Protein AF-0000000083552144 (afdb_homodimer)

Secondary structure (DSSP, 8-state):
------------------TT----HHHHHHHHHHHHHHHHH-EEEEEESSTT---EEEE-EE-TT--TTS-PPEEEEE-TT-HHHHHHHHH--SSEEEEEEEE-TTS-EEEEEEEEEEEE--HHHHHHH--HHHHTT---TTSPPEEEEEEEEEEEEEESHHHHHHHHHHHHTS-HHHHSS-EEEEEE-/------------------TT----HHHHHHHHHHHHHHHHH-EEEEEESSTT---EEEE-EE-TT--TTS-PPEEEEE-TT-HHHHHHHHH--SSEEEEEEEE-TTS-EEEEEEEEEEEE--HHHHHHH--HHHHTT---TTSPPEEEEEEEEEEEEEESHHHHHHHHHHHHTS-HHHHSS-EEEEEE-

Foldseek 3Di:
DPPPPPPPPQPQDPDPPPVDDPCDPVLVVLLVVVVVQCQVVQWKFKWFPDPPIGTDIWGWDWDPPPPSLPWTKTKTWDWCPPPRNVVQVVVVDQWTKMWIWDAGPVRQKIKIWIWTKHFDPPPVVCVVPVDPVRCVVPPDPVTGITMMITTTFKMWMFGRVQCVVLVVVVVVPDDSPVRSHRPTRIGGD/DPPPPPPPPQPQDPDPPPVDDPCDPVLVVLLVVVVVQCQVVQWKFKWFPDPPIGTDIWGWDWDPPPPSQPWTKTKTWDWCPPPRNVVQVVVVDQWTKMWIWDAGPVRQKIKIWIWTKHFDPPPVVCVVPPDPVRCVVPPDPVTGITMMMTTTFKMWMFGRVQCVVLVVVVVVPDDSPVRNHRPTRIGGD

Radius of gyration: 20.81 Å; Cα contacts (8 Å, |Δi|>4): 755; chains: 2; bounding box: 51×60×56 Å

Nearest PDB structures (foldseek):
  3dmb-assembly1_C-2  TM=8.711E-01  e=5.167E-09  Xanthomonas campestris pv. campestris
  2qea-assembly1_B  TM=7.597E-01  e=1.198E-09  Jannaschia sp. CCS1
  3dmb-assembly1_B-2  TM=8.225E-01  e=2.632E-09  Xanthomonas campestris pv. campestris
  3u34-assembly1_A  TM=8.480E-01  e=6.845E-09  Xanthomonas citri
  3dmb-assembly1_C-2  TM=8.583E-01  e=3.891E-09  Xanthomonas campestris pv. campestris

Solvent-accessible surface area (backbone atoms only — not comparable to full-atom values): 20497 Å² total; per-residue (Å²): 131,80,73,73,70,78,80,69,66,49,64,51,42,78,50,72,78,65,81,77,58,72,78,43,72,66,33,51,52,50,48,43,49,48,53,53,45,44,56,74,64,20,60,28,34,40,24,54,54,41,66,87,48,65,51,40,61,39,46,44,42,56,65,81,84,54,50,66,91,53,60,56,50,37,31,34,78,38,52,69,80,29,66,68,49,49,50,44,60,70,64,68,45,76,60,36,56,22,36,32,37,37,67,40,49,83,62,38,39,38,34,32,36,35,29,31,36,25,83,48,84,56,64,70,60,52,60,72,65,62,39,73,75,63,43,63,75,42,76,48,81,92,52,55,60,40,42,33,39,33,45,52,42,32,32,43,33,37,34,38,65,40,33,54,56,15,48,53,35,46,69,69,64,50,73,54,77,79,39,50,41,17,53,56,30,64,45,79,86,131,82,77,73,72,78,80,70,68,47,63,51,44,78,50,72,79,65,82,77,57,72,74,42,73,66,32,52,52,51,48,46,50,48,51,52,45,43,56,73,63,20,59,29,35,40,24,53,53,41,66,86,48,64,51,39,62,38,45,45,42,56,62,81,85,57,50,63,88,64,54,51,51,37,30,33,77,37,52,68,79,31,66,68,49,49,50,46,60,69,63,69,48,76,59,34,56,22,36,32,37,37,66,40,52,84,62,38,39,38,33,31,35,35,29,32,34,27,82,49,84,56,62,70,59,51,59,73,65,63,39,72,73,63,43,63,76,42,75,47,79,91,53,56,61,40,42,33,40,33,44,50,41,32,34,43,34,37,34,36,65,43,28,56,54,13,49,52,34,44,70,68,64,48,75,50,79,80,39,50,42,15,52,56,30,62,47,78,86

Structure (mmCIF, N/CA/C/O backbone):
data_AF-0000000083552144-model_v1
#
loop_
_entity.id
_entity.type
_entity.pdbx_description
1 polymer 'General stress protein FMN-binding split barrel domain-containing protein'
#
loop_
_atom_site.group_PDB
_atom_site.id
_atom_site.type_symbol
_atom_site.label_atom_id
_atom_site.label_alt_id
_atom_site.label_comp_id
_atom_site.label_asym_id
_atom_site.label_entity_id
_atom_site.label_seq_id
_atom_site.pdbx_PDB_ins_code
_atom_site.Cartn_x
_atom_site.Cartn_y
_atom_site.Cartn_z
_atom_site.occupancy
_atom_site.B_iso_or_equiv
_atom_site.auth_seq_id
_atom_site.auth_comp_id
_atom_site.auth_asym_id
_atom_site.auth_atom_id
_atom_site.pdbx_PDB_model_num
ATOM 1 N N . MET A 1 1 ? -14.031 -6.719 -34.469 1 21.05 1 MET A N 1
ATOM 2 C CA . MET A 1 1 ? -14.117 -7.5 -33.219 1 21.05 1 MET A CA 1
ATOM 3 C C . MET A 1 1 ? -12.93 -7.223 -32.312 1 21.05 1 MET A C 1
ATOM 5 O O . MET A 1 1 ? -11.789 -7.547 -32.656 1 21.05 1 MET A O 1
ATOM 9 N N . THR A 1 2 ? -12.828 -6.059 -31.703 1 22.97 2 THR A N 1
ATOM 10 C CA . THR A 1 2 ? -11.648 -5.406 -31.141 1 22.97 2 THR A CA 1
ATOM 11 C C . THR A 1 2 ? -11.055 -6.234 -30 1 22.97 2 THR A C 1
ATOM 13 O O . THR A 1 2 ? -11.766 -6.613 -29.078 1 22.97 2 THR A O 1
ATOM 16 N N . LYS A 1 3 ? -10.211 -7.141 -30.359 1 28.8 3 LYS A N 1
ATOM 17 C CA . LYS A 1 3 ? -9.508 -8.102 -29.516 1 28.8 3 LYS A CA 1
ATOM 18 C C . LYS A 1 3 ? -9.023 -7.438 -28.234 1 28.8 3 LYS A C 1
ATOM 20 O O . LYS A 1 3 ? -8.25 -6.48 -28.266 1 28.8 3 LYS A O 1
ATOM 25 N N . GLY A 1 4 ? -9.898 -7.152 -27.281 1 28.8 4 GLY A N 1
ATOM 26 C CA . GLY A 1 4 ? -9.586 -6.516 -26.016 1 28.8 4 GLY A CA 1
ATOM 27 C C . GLY A 1 4 ? -8.312 -7.043 -25.375 1 28.8 4 GLY A C 1
ATOM 28 O O . GLY A 1 4 ? -8.141 -8.25 -25.234 1 28.8 4 GLY A O 1
ATOM 29 N N . GLY A 1 5 ? -7.27 -6.512 -25.75 1 30.2 5 GLY A N 1
ATOM 30 C CA . GLY A 1 5 ? -5.922 -6.848 -25.312 1 30.2 5 GLY A CA 1
ATOM 31 C C . GLY A 1 5 ? -5.84 -7.152 -23.828 1 30.2 5 GLY A C 1
ATOM 32 O O . GLY A 1 5 ? -6.625 -6.633 -23.031 1 30.2 5 GLY A O 1
ATOM 33 N N . ALA A 1 6 ? -5.691 -8.43 -23.531 1 31.53 6 ALA A N 1
ATOM 34 C CA . ALA A 1 6 ? -5.535 -9.008 -22.203 1 31.53 6 ALA A CA 1
ATOM 35 C C . ALA A 1 6 ? -4.645 -8.133 -21.328 1 31.53 6 ALA A C 1
ATOM 37 O O . ALA A 1 6 ? -3.518 -7.801 -21.703 1 31.53 6 ALA A O 1
ATOM 38 N N . ASP A 1 7 ? -5.125 -7.055 -20.766 1 31.38 7 ASP A N 1
ATOM 39 C CA . ASP A 1 7 ? -4.535 -6.203 -19.734 1 31.38 7 ASP A CA 1
ATOM 40 C C . ASP A 1 7 ? -3.777 -7.035 -18.703 1 31.38 7 ASP A C 1
ATOM 42 O O . ASP A 1 7 ? -4.387 -7.734 -17.891 1 31.38 7 ASP A O 1
ATOM 46 N N . LEU A 1 8 ? -2.73 -7.695 -19.203 1 34.31 8 LEU A N 1
ATOM 47 C CA . LEU A 1 8 ? -1.823 -8.477 -18.375 1 34.31 8 LEU A CA 1
ATOM 48 C C . LEU A 1 8 ? -1.318 -7.66 -17.188 1 34.31 8 LEU A C 1
ATOM 50 O O . LEU A 1 8 ? -0.837 -6.539 -17.359 1 34.31 8 LEU A O 1
ATOM 54 N N . SER A 1 9 ? -1.917 -7.703 -16.078 1 36.25 9 SER A N 1
ATOM 55 C CA . SER A 1 9 ? -1.457 -7.312 -14.742 1 36.25 9 SER A CA 1
ATOM 56 C C . SER A 1 9 ? 0.036 -7.574 -14.578 1 36.25 9 SER A C 1
ATOM 58 O O . SER A 1 9 ? 0.539 -8.617 -14.992 1 36.25 9 SER A O 1
ATOM 60 N N . ALA A 1 10 ? 0.904 -6.555 -14.758 1 40.31 10 ALA A N 1
ATOM 61 C CA . ALA A 1 10 ? 2.361 -6.48 -14.719 1 40.31 10 ALA A CA 1
ATOM 62 C C . ALA A 1 10 ? 2.922 -7.344 -13.586 1 40.31 10 ALA A C 1
ATOM 64 O O . ALA A 1 10 ? 2.508 -7.211 -12.438 1 40.31 10 ALA A O 1
ATOM 65 N N . PRO A 1 11 ? 3.447 -8.594 -14.07 1 42.12 11 PRO A N 1
ATOM 66 C CA . PRO A 1 11 ? 4.191 -9.281 -13.016 1 42.12 11 PRO A CA 1
ATOM 67 C C . PRO A 1 11 ? 5.363 -8.453 -12.492 1 42.12 11 PRO A C 1
ATOM 69 O O . PRO A 1 11 ? 6.062 -7.801 -13.273 1 42.12 11 PRO A O 1
ATOM 72 N N . PHE A 1 12 ? 5.234 -7.836 -11.461 1 41.38 12 PHE A N 1
ATOM 73 C CA . PHE A 1 12 ? 6.34 -7.094 -10.859 1 41.38 12 PHE A CA 1
ATOM 74 C C . PHE A 1 12 ? 7.52 -8.016 -10.586 1 41.38 12 PHE A C 1
ATOM 76 O O . PHE A 1 12 ? 7.379 -9.031 -9.898 1 41.38 12 PHE A O 1
ATOM 83 N N . HIS A 1 13 ? 8.234 -8.305 -11.578 1 38.19 13 HIS A N 1
ATOM 84 C CA . HIS A 1 13 ? 9.469 -9.008 -11.25 1 38.19 13 HIS A CA 1
ATOM 85 C C . HIS A 1 13 ? 10.414 -8.125 -10.453 1 38.19 13 HIS A C 1
ATOM 87 O O . HIS A 1 13 ? 10.688 -6.984 -10.844 1 38.19 13 HIS A O 1
ATOM 93 N N . VAL A 1 14 ? 10.469 -8.43 -9.172 1 35.28 14 VAL A N 1
ATOM 94 C CA . VAL A 1 14 ? 11.453 -7.723 -8.359 1 35.28 14 VAL A CA 1
ATOM 95 C C . VAL A 1 14 ? 12.852 -7.969 -8.914 1 35.28 14 VAL A C 1
ATOM 97 O O . VAL A 1 14 ? 13.289 -9.117 -9.031 1 35.28 14 VAL A O 1
ATOM 100 N N . ILE A 1 15 ? 13.227 -7.102 -9.797 1 34.59 15 ILE A N 1
ATOM 101 C CA . ILE A 1 15 ? 14.648 -7.184 -10.125 1 34.59 15 ILE A CA 1
ATOM 102 C C . ILE A 1 15 ? 15.477 -7.043 -8.852 1 34.59 15 ILE A C 1
ATOM 104 O O . ILE A 1 15 ? 15.195 -6.184 -8.016 1 34.59 15 ILE A O 1
ATOM 108 N N . ARG A 1 16 ? 16.234 -8.133 -8.68 1 33.91 16 ARG A N 1
ATOM 109 C CA . ARG A 1 16 ? 17.156 -8.141 -7.547 1 33.91 16 ARG A CA 1
ATOM 110 C C . ARG A 1 16 ? 17.734 -6.75 -7.301 1 33.91 16 ARG A C 1
ATOM 112 O O . ARG A 1 16 ? 18.062 -6.039 -8.25 1 33.91 16 ARG A O 1
ATOM 119 N N . ARG A 1 17 ? 17.359 -6.281 -6.047 1 36.62 17 ARG A N 1
ATOM 120 C CA . ARG A 1 17 ? 18 -5.098 -5.484 1 36.62 17 ARG A CA 1
ATOM 121 C C . ARG A 1 17 ? 19.453 -4.988 -5.938 1 36.62 17 ARG A C 1
ATOM 123 O O . ARG A 1 17 ? 20.281 -5.824 -5.582 1 36.62 17 ARG A O 1
ATOM 130 N N . GLN A 1 18 ? 19.547 -4.512 -7.18 1 38.12 18 GLN A N 1
ATOM 131 C CA . GLN A 1 18 ? 20.984 -4.316 -7.375 1 38.12 18 GLN A CA 1
ATOM 132 C C . GLN A 1 18 ? 21.531 -3.256 -6.422 1 38.12 18 GLN A C 1
ATOM 134 O O . GLN A 1 18 ? 21.203 -2.074 -6.543 1 38.12 18 GLN A O 1
ATOM 139 N N . GLU A 1 19 ? 21.766 -3.631 -5.207 1 41.53 19 GLU A N 1
ATOM 140 C CA . GLU A 1 19 ? 22.344 -2.824 -4.137 1 41.53 19 GLU A CA 1
ATOM 141 C C . GLU A 1 19 ? 23.125 -1.633 -4.699 1 41.53 19 GLU A C 1
ATOM 143 O O . GLU A 1 19 ? 23.031 -0.522 -4.172 1 41.53 19 GLU A O 1
ATOM 148 N N . ASP A 1 20 ? 24.125 -1.894 -5.465 1 44.81 20 ASP A N 1
ATOM 149 C CA . ASP A 1 20 ? 25.234 -0.961 -5.656 1 44.81 20 ASP A CA 1
ATOM 150 C C . ASP A 1 20 ? 25.078 -0.193 -6.969 1 44.81 20 ASP A C 1
ATOM 152 O O . ASP A 1 20 ? 26.062 0.346 -7.492 1 44.81 20 ASP A O 1
ATOM 156 N N . HIS A 1 21 ? 23.938 -0.325 -7.574 1 51.12 21 HIS A N 1
ATOM 157 C CA . HIS A 1 21 ? 24.141 0.383 -8.836 1 51.12 21 HIS A CA 1
ATOM 158 C C . HIS A 1 21 ? 23.938 1.886 -8.656 1 51.12 21 HIS A C 1
ATOM 160 O O . HIS A 1 21 ? 23.016 2.318 -7.973 1 51.12 21 HIS A O 1
ATOM 166 N N . PRO A 1 22 ? 24.953 2.639 -8.953 1 56.78 22 PRO A N 1
ATOM 167 C CA . PRO A 1 22 ? 24.766 4.09 -8.977 1 56.78 22 PRO A CA 1
ATOM 168 C C . PRO A 1 22 ? 23.469 4.508 -9.641 1 56.78 22 PRO A C 1
ATOM 170 O O . PRO A 1 22 ? 22.984 3.83 -10.555 1 56.78 22 PRO A O 1
ATOM 173 N N . MET A 1 23 ? 22.766 5.348 -8.914 1 63.53 23 MET A N 1
ATOM 174 C CA . MET A 1 23 ? 21.531 5.895 -9.484 1 63.53 23 MET A CA 1
ATOM 175 C C . MET A 1 23 ? 21.75 6.336 -10.93 1 63.53 23 MET A C 1
ATOM 177 O O . MET A 1 23 ? 22.656 7.137 -11.211 1 63.53 23 MET A O 1
ATOM 181 N N . ASN A 1 24 ? 21.172 5.652 -11.883 1 72.56 24 ASN A N 1
ATOM 182 C CA . ASN A 1 24 ? 21.281 6.035 -13.281 1 72.56 24 ASN A CA 1
ATOM 183 C C . ASN A 1 24 ? 20.141 6.938 -13.719 1 72.56 24 ASN A C 1
ATOM 185 O O . ASN A 1 24 ? 19.312 7.332 -12.891 1 72.56 24 ASN A O 1
ATOM 189 N N . GLU A 1 25 ? 20.234 7.469 -14.852 1 69.44 25 GLU A N 1
ATOM 190 C CA . GLU A 1 25 ? 19.281 8.438 -15.375 1 69.44 25 GLU A CA 1
ATOM 191 C C . GLU A 1 25 ? 17.859 7.91 -15.266 1 69.44 25 GLU A C 1
ATOM 193 O O . GLU A 1 25 ? 16.922 8.672 -14.977 1 69.44 25 GLU A O 1
ATOM 198 N N . THR A 1 26 ? 17.688 6.645 -15.438 1 73.19 26 THR A N 1
ATOM 199 C CA . THR A 1 26 ? 16.375 6.035 -15.344 1 73.19 26 THR A CA 1
ATOM 200 C C . THR A 1 26 ? 15.859 6.07 -13.906 1 73.19 26 THR A C 1
ATOM 202 O O . THR A 1 26 ? 14.688 6.371 -13.672 1 73.19 26 THR A O 1
ATOM 205 N N . ASP A 1 27 ? 16.812 5.848 -12.992 1 77.19 27 ASP A N 1
ATOM 206 C CA . ASP A 1 27 ? 16.438 5.906 -11.586 1 77.19 27 ASP A CA 1
ATOM 207 C C . ASP A 1 27 ? 16 7.316 -11.188 1 77.19 27 ASP A C 1
ATOM 209 O O . ASP A 1 27 ? 15.008 7.492 -10.484 1 77.19 27 ASP A O 1
ATOM 213 N N . GLU A 1 28 ? 16.75 8.258 -11.727 1 78.62 28 GLU A N 1
ATOM 214 C CA . GLU A 1 28 ? 16.438 9.648 -11.414 1 78.62 28 GLU A CA 1
ATOM 215 C C . GLU A 1 28 ? 15.078 10.047 -11.977 1 78.62 28 GLU A C 1
ATOM 217 O O . GLU A 1 28 ? 14.312 10.758 -11.32 1 78.62 28 GLU A O 1
ATOM 222 N N . THR A 1 29 ? 14.82 9.594 -13.203 1 83 29 THR A N 1
ATOM 223 C CA . THR A 1 29 ? 13.555 9.906 -13.852 1 83 29 THR A CA 1
ATOM 224 C C . THR A 1 29 ? 12.391 9.289 -13.086 1 83 29 THR A C 1
ATOM 226 O O . THR A 1 29 ? 11.367 9.938 -12.852 1 83 29 THR A O 1
ATOM 229 N N . LEU A 1 30 ? 12.539 8.047 -12.602 1 83.44 30 LEU A N 1
ATOM 230 C CA . LEU A 1 30 ? 11.484 7.375 -11.859 1 83.44 30 LEU A CA 1
ATOM 231 C C . LEU A 1 30 ? 11.289 8.016 -10.492 1 83.44 30 LEU A C 1
ATOM 233 O O . LEU A 1 30 ? 10.164 8.109 -10 1 83.44 30 LEU A O 1
ATOM 237 N N . ASN A 1 31 ? 12.422 8.477 -9.922 1 86.75 31 ASN A N 1
ATOM 238 C CA . ASN A 1 31 ? 12.328 9.18 -8.648 1 86.75 31 ASN A CA 1
ATOM 239 C C . ASN A 1 31 ? 11.539 10.477 -8.781 1 86.75 31 ASN A C 1
ATOM 241 O O . ASN A 1 31 ? 10.664 10.766 -7.961 1 86.75 31 ASN A O 1
ATOM 245 N N . ARG A 1 32 ? 11.844 11.195 -9.836 1 85.75 32 ARG A N 1
ATOM 246 C CA . ARG A 1 32 ? 11.109 12.43 -10.094 1 85.75 32 ARG A CA 1
ATOM 247 C C . ARG A 1 32 ? 9.633 12.148 -10.352 1 85.75 32 ARG A C 1
ATOM 249 O O . ARG A 1 32 ? 8.766 12.875 -9.867 1 85.75 32 ARG A O 1
ATOM 256 N N . THR A 1 33 ? 9.406 11.148 -11.109 1 87.12 33 THR A N 1
ATOM 257 C CA . THR A 1 33 ? 8.023 10.781 -11.414 1 87.12 33 THR A CA 1
ATOM 258 C C . THR A 1 33 ? 7.281 10.383 -10.141 1 87.12 33 THR A C 1
ATOM 260 O O . THR A 1 33 ? 6.141 10.805 -9.922 1 87.12 33 THR A O 1
ATOM 263 N N . LEU A 1 34 ? 7.938 9.602 -9.25 1 90.31 34 LEU A N 1
ATOM 264 C CA . LEU A 1 34 ? 7.328 9.195 -7.988 1 90.31 34 LEU A CA 1
ATOM 265 C C . LEU A 1 34 ? 6.895 10.406 -7.172 1 90.31 34 LEU A C 1
ATOM 267 O O . LEU A 1 34 ? 5.723 10.531 -6.812 1 90.31 34 LEU A O 1
ATOM 271 N N . TRP A 1 35 ? 7.758 11.297 -6.98 1 90.12 35 TRP A N 1
ATOM 272 C CA . TRP A 1 35 ? 7.465 12.398 -6.07 1 90.12 35 TRP A CA 1
ATOM 273 C C . TRP A 1 35 ? 6.523 13.406 -6.719 1 90.12 35 TRP A C 1
ATOM 275 O O . TRP A 1 35 ? 5.734 14.062 -6.035 1 90.12 35 TRP A O 1
ATOM 285 N N . GLY A 1 36 ? 6.637 13.539 -8.086 1 89.25 36 GLY A N 1
ATOM 286 C CA . GLY A 1 36 ? 5.609 14.297 -8.781 1 89.25 36 GLY A CA 1
ATOM 287 C C . GLY A 1 36 ? 4.211 13.742 -8.57 1 89.25 36 GLY A C 1
ATOM 288 O O . GLY A 1 36 ? 3.271 14.5 -8.32 1 89.25 36 GLY A O 1
ATOM 289 N N . LEU A 1 37 ? 4.086 12.422 -8.617 1 90.38 37 LEU A N 1
ATOM 290 C CA . LEU A 1 37 ? 2.791 11.766 -8.461 1 90.38 37 LEU A CA 1
ATOM 291 C C . LEU A 1 37 ? 2.34 11.805 -7 1 90.38 37 LEU A C 1
ATOM 293 O O . LEU A 1 37 ? 1.159 12.023 -6.719 1 90.38 37 LEU A O 1
ATOM 297 N N . VAL A 1 38 ? 3.254 11.594 -6.008 1 91.44 38 VAL A N 1
ATOM 298 C CA . VAL A 1 38 ? 2.891 11.703 -4.602 1 91.44 38 VAL A CA 1
ATOM 299 C C . VAL A 1 38 ? 2.371 13.109 -4.309 1 91.44 38 VAL A C 1
ATOM 301 O O . VAL A 1 38 ? 1.411 13.281 -3.553 1 91.44 38 VAL A O 1
ATOM 304 N N . THR A 1 39 ? 3 14.117 -4.949 1 89.31 39 THR A N 1
ATOM 305 C CA . THR A 1 39 ? 2.594 15.508 -4.754 1 89.31 39 THR A CA 1
ATOM 306 C C . THR A 1 39 ? 1.202 15.75 -5.328 1 89.31 39 THR A C 1
ATOM 308 O O . THR A 1 39 ? 0.38 16.422 -4.715 1 89.31 39 THR A O 1
ATOM 311 N N . SER A 1 40 ? 0.918 15.195 -6.461 1 89.75 40 SER A N 1
ATOM 312 C CA . SER A 1 40 ? -0.328 15.492 -7.156 1 89.75 40 SER A CA 1
ATOM 313 C C . SER A 1 40 ? -1.468 14.617 -6.652 1 89.75 40 SER A C 1
ATOM 315 O O . SER A 1 40 ? -2.604 15.078 -6.523 1 89.75 40 SER A O 1
ATOM 317 N N . GLU A 1 41 ? -1.204 13.328 -6.367 1 90.44 41 GLU A N 1
ATOM 318 C CA . GLU A 1 41 ? -2.26 12.398 -5.98 1 90.44 41 GLU A CA 1
ATOM 319 C C . GLU A 1 41 ? -2.373 12.297 -4.461 1 90.44 41 GLU A C 1
ATOM 321 O O . GLU A 1 41 ? -3.432 11.945 -3.934 1 90.44 41 GLU A O 1
ATOM 326 N N . ARG A 1 42 ? -1.373 12.438 -3.703 1 90 42 ARG A N 1
ATOM 327 C CA . ARG A 1 42 ? -1.219 12.781 -2.293 1 90 42 ARG A CA 1
ATOM 328 C C . ARG A 1 42 ? -1.428 11.555 -1.41 1 90 42 ARG A C 1
ATOM 330 O O . ARG A 1 42 ? -0.742 11.383 -0.399 1 90 42 ARG A O 1
ATOM 337 N N . THR A 1 43 ? -2.404 10.602 -1.784 1 92.81 43 THR A N 1
ATOM 338 C CA . THR A 1 43 ? -2.744 9.547 -0.839 1 92.81 43 THR A CA 1
ATOM 339 C C . THR A 1 43 ? -1.706 8.43 -0.881 1 92.81 43 THR A C 1
ATOM 341 O O . THR A 1 43 ? -1.356 7.941 -1.956 1 92.81 43 THR A O 1
ATOM 344 N N . VAL A 1 44 ? -1.127 8.07 0.244 1 94.62 44 VAL A N 1
ATOM 345 C CA . VAL A 1 44 ? -0.216 6.945 0.415 1 94.62 44 VAL A CA 1
ATOM 346 C C . VAL A 1 44 ? -0.736 6.023 1.515 1 94.62 44 VAL A C 1
ATOM 348 O O . VAL A 1 44 ? -1.612 6.406 2.293 1 94.62 44 VAL A O 1
ATOM 351 N N . MET A 1 45 ? -0.306 4.766 1.555 1 96.06 45 MET A N 1
ATOM 352 C CA . MET A 1 45 ? -0.563 3.848 2.66 1 96.06 45 MET A CA 1
ATOM 353 C C . MET A 1 45 ? 0.61 3.826 3.635 1 96.06 45 MET A C 1
ATOM 355 O O . MET A 1 45 ? 1.644 3.217 3.354 1 96.06 45 MET A O 1
ATOM 359 N N . LEU A 1 46 ? 0.444 4.488 4.793 1 94.94 46 LEU A N 1
ATOM 360 C CA . LEU A 1 46 ? 1.534 4.754 5.727 1 94.94 46 LEU A CA 1
ATOM 361 C C . LEU A 1 46 ? 1.465 3.816 6.926 1 94.94 46 LEU A C 1
ATOM 363 O O . LEU A 1 46 ? 0.385 3.578 7.473 1 94.94 46 LEU A O 1
ATOM 367 N N . SER A 1 47 ? 2.625 3.287 7.336 1 94.19 47 SER A N 1
ATOM 368 C CA . SER A 1 47 ? 2.713 2.402 8.492 1 94.19 47 SER A CA 1
ATOM 369 C C . SER A 1 47 ? 4.043 2.576 9.219 1 94.19 47 SER A C 1
ATOM 371 O O . SER A 1 47 ? 5.059 2.895 8.602 1 94.19 47 SER A O 1
ATOM 373 N N . LEU A 1 48 ? 4 2.369 10.531 1 92.06 48 LEU A N 1
ATOM 374 C CA . LEU A 1 48 ? 5.258 2.082 11.211 1 92.06 48 LEU A CA 1
ATOM 375 C C . LEU A 1 48 ? 5.805 0.721 10.789 1 92.06 48 LEU A C 1
ATOM 377 O O . LEU A 1 48 ? 5.051 -0.141 10.336 1 92.06 48 LEU A O 1
ATOM 381 N N . ASN A 1 49 ? 7.09 0.638 10.812 1 89.81 49 ASN A N 1
ATOM 382 C CA . ASN A 1 49 ? 7.719 -0.662 10.594 1 89.81 49 ASN A CA 1
ATOM 383 C C . ASN A 1 49 ? 7.695 -1.514 11.859 1 89.81 49 ASN A C 1
ATOM 385 O O . ASN A 1 49 ? 8.727 -1.703 12.508 1 89.81 49 ASN A O 1
ATOM 389 N N . ALA A 1 50 ? 6.598 -2 12.234 1 82.19 50 ALA A N 1
ATOM 390 C CA . ALA A 1 50 ? 6.371 -2.848 13.398 1 82.19 50 ALA A CA 1
ATOM 391 C C . ALA A 1 50 ? 5.391 -3.971 13.086 1 82.19 50 ALA A C 1
ATOM 393 O O . ALA A 1 50 ? 4.488 -3.803 12.258 1 82.19 50 ALA A O 1
ATOM 394 N N . ALA A 1 51 ? 5.555 -5.09 13.734 1 72.12 51 ALA A N 1
ATOM 395 C CA . ALA A 1 51 ? 4.789 -6.297 13.445 1 72.12 51 ALA A CA 1
ATOM 396 C C . ALA A 1 51 ? 3.291 -6.055 13.617 1 72.12 51 ALA A C 1
ATOM 398 O O . ALA A 1 51 ? 2.477 -6.625 12.891 1 72.12 51 ALA A O 1
ATOM 399 N N . ASP A 1 52 ? 2.879 -5.184 14.492 1 77.69 52 ASP A N 1
ATOM 400 C CA . ASP A 1 52 ? 1.453 -5.043 14.766 1 77.69 52 ASP A CA 1
ATOM 401 C C . ASP A 1 52 ? 0.881 -3.803 14.086 1 77.69 52 ASP A C 1
ATOM 403 O O . ASP A 1 52 ? -0.325 -3.557 14.141 1 77.69 52 ASP A O 1
ATOM 407 N N . ALA A 1 53 ? 1.731 -3.09 13.414 1 83.38 53 ALA A N 1
ATOM 408 C CA . ALA A 1 53 ? 1.267 -1.88 12.742 1 83.38 53 ALA A CA 1
ATOM 409 C C . ALA A 1 53 ? 0.776 -2.193 11.328 1 83.38 53 ALA A C 1
ATOM 411 O O . ALA A 1 53 ? 1.353 -3.033 10.641 1 83.38 53 ALA A O 1
ATOM 412 N N . LEU A 1 54 ? -0.335 -1.577 10.953 1 85.81 54 LEU A N 1
ATOM 413 C CA . LEU A 1 54 ? -0.876 -1.782 9.609 1 85.81 54 LEU A CA 1
ATOM 414 C C . LEU A 1 54 ? -0.939 -0.467 8.844 1 85.81 54 LEU A C 1
ATOM 416 O O . LEU A 1 54 ? -1.264 0.577 9.414 1 85.81 54 LEU A O 1
ATOM 420 N N . PRO A 1 55 ? -0.647 -0.594 7.574 1 93.69 55 PRO A N 1
ATOM 421 C CA . PRO A 1 55 ? -0.74 0.612 6.746 1 93.69 55 PRO A CA 1
ATOM 422 C C . PRO A 1 55 ? -2.158 1.175 6.684 1 93.69 55 PRO A C 1
ATOM 424 O O . PRO A 1 55 ? -3.129 0.414 6.668 1 93.69 55 PRO A O 1
ATOM 427 N N . ARG A 1 56 ? -2.225 2.443 6.66 1 90.44 56 ARG A N 1
ATOM 428 C CA . ARG A 1 56 ? -3.482 3.164 6.488 1 90.44 56 ARG A CA 1
ATOM 429 C C . ARG A 1 56 ? -3.322 4.316 5.5 1 90.44 56 ARG A C 1
ATOM 431 O O . ARG A 1 56 ? -2.217 4.824 5.305 1 90.44 56 ARG A O 1
ATOM 438 N N . PRO A 1 57 ? -4.43 4.68 4.898 1 92.75 57 PRO A N 1
ATOM 439 C CA . PRO A 1 57 ? -4.305 5.801 3.965 1 92.75 57 PRO A CA 1
ATOM 440 C C . PRO A 1 57 ? -4.086 7.137 4.676 1 92.75 57 PRO A C 1
ATOM 442 O O . PRO A 1 57 ? -4.793 7.453 5.637 1 92.75 57 PRO A O 1
ATOM 445 N N . MET A 1 58 ? -3.061 7.816 4.23 1 90.75 58 MET A N 1
ATOM 446 C CA . MET A 1 58 ? -2.73 9.156 4.715 1 90.75 58 MET A CA 1
ATOM 447 C C . MET A 1 58 ? -2.434 10.094 3.553 1 90.75 58 MET A C 1
ATOM 449 O O . MET A 1 58 ? -1.945 9.664 2.506 1 90.75 58 MET A O 1
ATOM 453 N N . THR A 1 59 ? -2.764 11.352 3.768 1 90.94 59 THR A N 1
ATOM 454 C CA . THR A 1 59 ? -2.479 12.367 2.762 1 90.94 59 THR A CA 1
ATOM 455 C C . THR A 1 59 ? -1.084 12.953 2.967 1 90.94 59 THR A C 1
ATOM 457 O O . THR A 1 59 ? -0.821 13.602 3.982 1 90.94 59 THR A O 1
ATOM 460 N N . ALA A 1 60 ? -0.272 12.766 1.979 1 91.88 60 ALA A N 1
ATOM 461 C CA . ALA A 1 60 ? 1.087 13.297 2.031 1 91.88 60 ALA A CA 1
ATOM 462 C C . ALA A 1 60 ? 1.126 14.75 1.563 1 91.88 60 ALA A C 1
ATOM 464 O O . ALA A 1 60 ? 0.539 15.094 0.535 1 91.88 60 ALA A O 1
ATOM 465 N N . LEU A 1 61 ? 1.742 15.531 2.393 1 90.56 61 LEU A N 1
ATOM 466 C CA . LEU A 1 61 ? 2.021 16.922 2.062 1 90.56 61 LEU A CA 1
ATOM 467 C C . LEU A 1 61 ? 3.502 17.125 1.761 1 90.56 61 LEU A C 1
ATOM 469 O O . LEU A 1 61 ? 4.352 16.922 2.631 1 90.56 61 LEU A O 1
ATOM 473 N N . ILE A 1 62 ? 3.752 17.469 0.509 1 89.12 62 ILE A N 1
ATOM 474 C CA . ILE A 1 62 ? 5.129 17.656 0.068 1 89.12 62 ILE A CA 1
ATOM 475 C C . ILE A 1 62 ? 5.406 19.141 -0.153 1 89.12 62 ILE A C 1
ATOM 477 O O . ILE A 1 62 ? 4.609 19.844 -0.786 1 89.12 62 ILE A O 1
ATOM 481 N N . GLU A 1 63 ? 6.535 19.562 0.505 1 79.25 63 GLU A N 1
ATOM 482 C CA . GLU A 1 63 ? 6.879 20.969 0.322 1 79.25 63 GLU A CA 1
ATOM 483 C C . GLU A 1 63 ? 7.227 21.281 -1.133 1 79.25 63 GLU A C 1
ATOM 485 O O . GLU A 1 63 ? 7.988 20.531 -1.759 1 79.25 63 GLU A O 1
ATOM 490 N N . PRO A 1 64 ? 6.574 22.344 -1.604 1 69.44 64 PRO A N 1
ATOM 491 C CA . PRO A 1 64 ? 6.91 22.75 -2.971 1 69.44 64 PRO A CA 1
ATOM 492 C C . PRO A 1 64 ? 8.383 23.109 -3.135 1 69.44 64 PRO A C 1
ATOM 494 O O . PRO A 1 64 ? 9.008 23.625 -2.203 1 69.44 64 PRO A O 1
ATOM 497 N N . GLY A 1 65 ? 8.945 22.953 -4.316 1 61.19 65 GLY A N 1
ATOM 498 C CA . GLY A 1 65 ? 10.297 23.375 -4.648 1 61.19 65 GLY A CA 1
ATOM 499 C C . GLY A 1 65 ? 11.359 22.438 -4.086 1 61.19 65 GLY A C 1
ATOM 500 O O . GLY A 1 65 ? 12.555 22.719 -4.219 1 61.19 65 GLY A O 1
ATOM 501 N N . THR A 1 66 ? 10.891 21.641 -3.184 1 55.69 66 THR A N 1
ATOM 502 C CA . THR A 1 66 ? 11.891 20.688 -2.723 1 55.69 66 THR A CA 1
ATOM 503 C C . THR A 1 66 ? 12.477 19.906 -3.898 1 55.69 66 THR A C 1
ATOM 505 O O . THR A 1 66 ? 11.742 19.5 -4.801 1 55.69 66 THR A O 1
ATOM 508 N N . ASP A 1 67 ? 13.75 20.25 -4.18 1 54.78 67 ASP A N 1
ATOM 509 C CA . ASP A 1 67 ? 14.43 19.484 -5.223 1 54.78 67 ASP A CA 1
ATOM 510 C C . ASP A 1 67 ? 14.195 17.984 -5.047 1 54.78 67 ASP A C 1
ATOM 512 O O . ASP A 1 67 ? 14.617 17.406 -4.047 1 54.78 67 ASP A O 1
ATOM 516 N N . GLU A 1 68 ? 13.289 17.5 -5.824 1 53 68 GLU A N 1
ATOM 517 C CA . GLU A 1 68 ? 12.93 16.078 -5.836 1 53 68 GLU A CA 1
ATOM 518 C C . GLU A 1 68 ? 14.164 15.188 -5.75 1 53 68 GLU A C 1
ATOM 520 O O . GLU A 1 68 ? 14.078 14.039 -5.32 1 53 68 GLU A O 1
ATOM 525 N N . LYS A 1 69 ? 15.289 15.773 -6.426 1 52.62 69 LYS A N 1
ATOM 526 C CA . LYS A 1 69 ? 16.547 15.023 -6.387 1 52.62 69 LYS A CA 1
ATO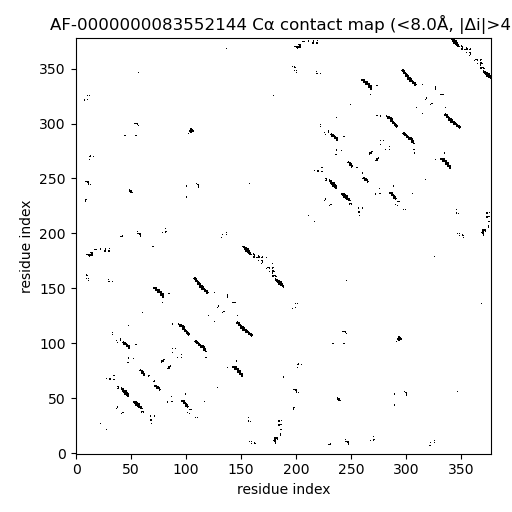M 527 C C . LYS A 1 69 ? 17.078 14.914 -4.957 1 52.62 69 LYS A C 1
ATOM 529 O O . LYS A 1 69 ? 17.891 14.039 -4.66 1 52.62 69 LYS A O 1
ATOM 534 N N . VAL A 1 70 ? 16.578 15.906 -4.121 1 55.22 70 VAL A N 1
ATOM 535 C CA . VAL A 1 70 ? 17.234 16.062 -2.826 1 55.22 70 VAL A CA 1
ATOM 536 C C . VAL A 1 70 ? 16.219 15.82 -1.707 1 55.22 70 VAL A C 1
ATOM 538 O O . VAL A 1 70 ? 15.445 16.719 -1.358 1 55.22 70 VAL A O 1
ATOM 541 N N . ASN A 1 71 ? 16.125 14.742 -1.081 1 61.5 71 ASN A N 1
ATOM 542 C CA . ASN A 1 71 ? 15.539 14.195 0.14 1 61.5 71 ASN A CA 1
ATOM 543 C C . ASN A 1 71 ? 14.125 14.719 0.375 1 61.5 71 ASN A C 1
ATOM 545 O O . ASN A 1 71 ? 13.922 15.633 1.181 1 61.5 71 ASN A O 1
ATOM 549 N N . PRO A 1 72 ? 13.172 14.281 -0.413 1 81.5 72 PRO A N 1
ATOM 550 C CA . PRO A 1 72 ? 11.812 14.758 -0.177 1 81.5 72 PRO A CA 1
ATOM 551 C C . PRO A 1 72 ? 11.289 14.398 1.21 1 81.5 72 PRO A C 1
ATOM 553 O O . PRO A 1 72 ? 11.617 13.336 1.74 1 81.5 72 PRO A O 1
ATOM 556 N N . VAL A 1 73 ? 10.938 15.5 1.999 1 90.69 73 VAL A N 1
ATOM 557 C CA . VAL A 1 73 ? 10.242 15.273 3.266 1 90.69 73 VAL A CA 1
ATOM 558 C C . VAL A 1 73 ? 8.734 15.258 3.037 1 90.69 73 VAL A C 1
ATOM 560 O O . VAL A 1 73 ? 8.203 16.109 2.32 1 90.69 73 VAL A O 1
ATOM 563 N N . ALA A 1 74 ? 8.133 14.203 3.529 1 94.12 74 ALA A N 1
ATOM 564 C CA . ALA A 1 74 ? 6.672 14.156 3.508 1 94.12 74 ALA A CA 1
ATOM 565 C C . ALA A 1 74 ? 6.094 14.516 4.875 1 94.12 74 ALA A C 1
ATOM 567 O O . ALA A 1 74 ? 6.59 14.062 5.906 1 94.12 74 ALA A O 1
ATOM 568 N N . TRP A 1 75 ? 5.074 15.32 4.84 1 94 75 TRP A N 1
ATOM 569 C CA . TRP A 1 75 ? 4.379 15.727 6.059 1 94 75 TRP A CA 1
ATOM 570 C C . TRP A 1 75 ? 2.953 15.18 6.078 1 94 75 TRP A C 1
ATOM 572 O O . TRP A 1 75 ? 2.324 15.031 5.027 1 94 75 TRP A O 1
ATOM 582 N N . PHE A 1 76 ? 2.445 14.906 7.316 1 93.31 76 PHE A N 1
ATOM 583 C CA . PHE A 1 76 ? 1.087 14.414 7.508 1 93.31 76 PHE A CA 1
ATOM 584 C C . PHE A 1 76 ? 0.429 15.086 8.703 1 93.31 76 PHE A C 1
ATOM 586 O O . PHE A 1 76 ? 1.084 15.336 9.719 1 93.31 76 PHE A O 1
ATOM 593 N N . TYR A 1 77 ? -0.88 15.305 8.578 1 91.94 77 TYR A N 1
ATOM 594 C CA . TYR A 1 77 ? -1.704 15.586 9.75 1 91.94 77 TYR A CA 1
ATOM 595 C C . TYR A 1 77 ? -2.438 14.328 10.211 1 91.94 77 TYR A C 1
ATOM 597 O O . TYR A 1 77 ? -2.916 13.547 9.383 1 91.94 77 TYR A O 1
ATOM 605 N N . ALA A 1 78 ? -2.422 14.102 11.469 1 90.94 78 ALA A N 1
ATOM 606 C CA . ALA A 1 78 ? -3.15 12.992 12.078 1 90.94 78 ALA A CA 1
ATOM 607 C C . ALA A 1 78 ? -3.926 13.453 13.305 1 90.94 78 ALA A C 1
ATOM 609 O O . ALA A 1 78 ? -3.541 14.422 13.969 1 90.94 78 ALA A O 1
ATOM 610 N N . GLY A 1 79 ? -5.078 12.789 13.523 1 88.38 79 GLY A N 1
ATOM 611 C CA . GLY A 1 79 ? -5.766 13.055 14.773 1 88.38 79 GLY A CA 1
ATOM 612 C C . GLY A 1 79 ? -4.949 12.656 15.992 1 88.38 79 GLY A C 1
ATOM 613 O O . GLY A 1 79 ? -4.102 11.766 15.922 1 88.38 79 GLY A O 1
ATOM 614 N N . GLN A 1 80 ? -5.242 13.281 17.141 1 87.44 80 GLN A N 1
ATOM 615 C CA . GLN A 1 80 ? -4.547 13 18.391 1 87.44 80 GLN A CA 1
ATOM 616 C C . GLN A 1 80 ? -4.688 11.531 18.781 1 87.44 80 GLN A C 1
ATOM 618 O O . GLN A 1 80 ? -3.781 10.961 19.391 1 87.44 80 GLN A O 1
ATOM 623 N N . ASN A 1 81 ? -5.758 10.93 18.453 1 84.06 81 ASN A N 1
ATOM 624 C CA . ASN A 1 81 ? -6.043 9.562 18.859 1 84.06 81 ASN A CA 1
ATOM 625 C C . ASN A 1 81 ? -5.898 8.586 17.688 1 84.06 81 ASN A C 1
ATOM 627 O O . ASN A 1 81 ? -6.34 7.438 17.781 1 84.06 81 ASN A O 1
ATOM 631 N N . ASP A 1 82 ? -5.352 9.086 16.609 1 83.06 82 ASP A N 1
ATOM 632 C CA . ASP A 1 82 ? -5.035 8.188 15.5 1 83.06 82 ASP A CA 1
ATOM 633 C C . ASP A 1 82 ? -4.129 7.047 15.953 1 83.06 82 ASP A C 1
ATOM 635 O O . ASP A 1 82 ? -3.164 7.27 16.688 1 83.06 82 ASP A O 1
ATOM 639 N N . PRO A 1 83 ? -4.465 5.824 15.555 1 82.06 83 PRO A N 1
ATOM 640 C CA . PRO A 1 83 ? -3.629 4.684 15.93 1 82.06 83 PRO A CA 1
ATOM 641 C C . PRO A 1 83 ? -2.152 4.902 15.602 1 82.06 83 PRO A C 1
ATOM 643 O O . PRO A 1 83 ? -1.28 4.484 16.375 1 82.06 83 PRO A O 1
ATOM 646 N N . LEU A 1 84 ? -1.868 5.539 14.477 1 85.88 84 LEU A N 1
ATOM 647 C CA . LEU A 1 84 ? -0.486 5.828 14.109 1 85.88 84 LEU A CA 1
ATOM 648 C C . LEU A 1 84 ? 0.186 6.699 15.164 1 85.88 84 LEU A C 1
ATOM 650 O O . LEU A 1 84 ? 1.331 6.449 15.547 1 85.88 84 LEU A O 1
ATOM 654 N N . VAL A 1 85 ? -0.506 7.707 15.617 1 89.75 85 VAL A N 1
ATOM 655 C CA . VAL A 1 85 ? 0.024 8.617 16.625 1 89.75 85 VAL A CA 1
ATOM 656 C C . VAL A 1 85 ? 0.193 7.887 17.953 1 89.75 85 VAL A C 1
ATOM 658 O O . VAL A 1 85 ? 1.219 8.031 18.625 1 89.75 85 VAL A O 1
ATOM 661 N N . THR A 1 86 ? -0.794 7.086 18.281 1 87.38 86 THR A N 1
ATOM 662 C CA . THR A 1 86 ? -0.734 6.301 19.516 1 87.38 86 THR A CA 1
ATOM 663 C C . THR A 1 86 ? 0.454 5.344 19.484 1 87.38 86 THR A C 1
ATOM 665 O O . THR A 1 86 ? 1.207 5.25 20.453 1 87.38 86 THR A O 1
ATOM 668 N N . GLU A 1 87 ? 0.628 4.711 18.344 1 86 87 GLU A N 1
ATOM 669 C CA . GLU A 1 87 ? 1.742 3.783 18.172 1 86 87 GLU A CA 1
ATOM 670 C C . GLU A 1 87 ? 3.082 4.508 18.266 1 86 87 GLU A C 1
ATOM 672 O O . GLU A 1 87 ? 4.035 3.998 18.859 1 86 87 GLU A O 1
ATOM 677 N N . LEU A 1 88 ? 3.137 5.625 17.672 1 89 88 LEU A N 1
ATOM 678 C CA . LEU A 1 88 ? 4.355 6.426 17.672 1 89 88 LEU A CA 1
ATOM 679 C C . LEU A 1 88 ? 4.711 6.863 19.094 1 89 88 LEU A C 1
ATOM 681 O O . LEU A 1 88 ? 5.871 6.773 19.5 1 89 88 LEU A O 1
ATOM 685 N N . ARG A 1 89 ? 3.746 7.281 19.812 1 88.19 89 ARG A N 1
ATOM 686 C CA . ARG A 1 89 ? 3.969 7.719 21.188 1 88.19 89 ARG A CA 1
ATOM 687 C C . ARG A 1 89 ? 4.387 6.547 22.078 1 88.19 89 ARG A C 1
ATOM 689 O O . ARG A 1 89 ? 5.258 6.695 22.938 1 88.19 89 ARG A O 1
ATOM 696 N N . GLN A 1 90 ? 3.846 5.422 21.828 1 86.81 90 GLN A N 1
ATOM 697 C CA . GLN A 1 90 ? 4.148 4.227 22.625 1 86.81 90 GLN A CA 1
ATOM 698 C C . GLN A 1 90 ? 5.543 3.701 22.312 1 86.81 90 GLN A C 1
ATOM 700 O O . GLN A 1 90 ? 6.184 3.084 23.156 1 86.81 90 GLN A O 1
ATOM 705 N N . SER A 1 91 ? 5.883 3.941 21.047 1 83.06 91 SER A N 1
ATOM 706 C CA . SER A 1 91 ? 7.211 3.473 20.656 1 83.06 91 SER A CA 1
ATOM 707 C C . SER A 1 91 ? 8.305 4.215 21.422 1 83.06 91 SER A C 1
ATOM 709 O O . SER A 1 91 ? 9.398 3.689 21.609 1 83.06 91 SER A O 1
ATOM 711 N N . GLY A 1 92 ? 8.031 5.449 21.906 1 80.56 92 GLY A N 1
ATOM 712 C CA . GLY A 1 92 ? 8.992 6.266 22.625 1 80.56 92 GLY A CA 1
ATOM 713 C C . GLY A 1 92 ? 10.117 6.777 21.75 1 80.56 92 GLY A C 1
ATOM 714 O O . GLY A 1 92 ? 10.984 7.52 22.219 1 80.56 92 GLY A O 1
ATOM 715 N N . ALA A 1 93 ? 10.156 6.328 20.531 1 78.94 93 ALA A N 1
ATOM 716 C CA . ALA A 1 93 ? 11.234 6.738 19.625 1 78.94 93 ALA A CA 1
ATOM 717 C C . ALA A 1 93 ? 11 8.156 19.109 1 78.94 93 ALA A C 1
ATOM 719 O O . ALA A 1 93 ? 9.867 8.539 18.828 1 78.94 93 ALA A O 1
ATOM 720 N N . ALA A 1 94 ? 12.055 8.969 19.094 1 82.31 94 ALA A N 1
ATOM 721 C CA . ALA A 1 94 ? 11.969 10.297 18.5 1 82.31 94 ALA A CA 1
ATOM 722 C C . ALA A 1 94 ? 11.68 10.211 17 1 82.31 94 ALA A C 1
ATOM 724 O O . ALA A 1 94 ? 10.961 11.047 16.453 1 82.31 94 ALA A O 1
ATOM 725 N N . ASN A 1 95 ? 12.297 9.188 16.406 1 90.62 95 ASN A N 1
ATOM 726 C CA . ASN A 1 95 ? 12.102 8.828 15.008 1 90.62 95 ASN A CA 1
ATOM 727 C C . ASN A 1 95 ? 11.867 7.328 14.844 1 90.62 95 ASN A C 1
ATOM 729 O O . ASN A 1 95 ? 12.789 6.531 15.023 1 90.62 95 ASN A O 1
ATOM 733 N N . ALA A 1 96 ? 10.703 7.008 14.578 1 93.75 96 ALA A N 1
ATOM 734 C CA . ALA A 1 96 ? 10.359 5.594 14.445 1 93.75 96 ALA A CA 1
ATOM 735 C C . ALA A 1 96 ? 10.484 5.129 13 1 93.75 96 ALA A C 1
ATOM 737 O O . ALA A 1 96 ? 10.109 5.852 12.07 1 93.75 96 ALA A O 1
ATOM 738 N N . PRO A 1 97 ? 11.148 3.926 12.789 1 94 97 PRO A N 1
ATOM 739 C CA . PRO A 1 97 ? 11.141 3.377 11.43 1 94 97 PRO A CA 1
ATOM 740 C C . PRO A 1 97 ? 9.727 3.225 10.867 1 94 97 PRO A C 1
ATOM 742 O O . PRO A 1 97 ? 8.82 2.768 11.57 1 94 97 PRO A O 1
ATOM 745 N N . ALA A 1 98 ? 9.547 3.65 9.656 1 94.62 98 ALA A N 1
ATOM 746 C CA . ALA A 1 98 ? 8.25 3.637 8.992 1 94.62 98 ALA A CA 1
ATOM 747 C C . ALA A 1 98 ? 8.406 3.445 7.484 1 94.62 98 ALA A C 1
ATOM 749 O O . ALA A 1 98 ? 9.523 3.479 6.961 1 94.62 98 ALA A O 1
ATOM 750 N N . PHE A 1 99 ? 7.348 3.152 6.816 1 94.88 99 PHE A N 1
ATOM 751 C CA . PHE A 1 99 ? 7.297 3.107 5.359 1 94.88 99 PHE A CA 1
ATOM 752 C C . PHE A 1 99 ? 5.934 3.553 4.852 1 94.88 99 PHE A C 1
ATOM 754 O O . PHE A 1 99 ? 4.965 3.604 5.613 1 94.88 99 PHE A O 1
ATOM 761 N N . PHE A 1 100 ? 5.883 3.92 3.611 1 96.12 100 PHE A N 1
ATOM 762 C CA . PHE A 1 100 ? 4.59 4 2.947 1 96.12 100 PHE A CA 1
ATOM 763 C C . PHE A 1 100 ? 4.66 3.396 1.551 1 96.12 100 PHE A C 1
ATOM 765 O O . PHE A 1 100 ? 5.734 3.328 0.951 1 96.12 100 PHE A O 1
ATOM 772 N N . THR A 1 101 ? 3.506 2.852 1.109 1 97.25 101 THR A N 1
ATOM 773 C CA . THR A 1 101 ? 3.359 2.441 -0.283 1 97.25 101 THR A CA 1
ATOM 774 C C . THR A 1 101 ? 2.562 3.475 -1.072 1 97.25 101 THR A C 1
ATOM 776 O O . THR A 1 101 ? 1.725 4.184 -0.509 1 97.25 101 THR A O 1
ATOM 779 N N . PHE A 1 102 ? 2.955 3.605 -2.289 1 95.5 102 PHE A N 1
ATOM 780 C CA . PHE A 1 102 ? 2.248 4.477 -3.217 1 95.5 102 PHE A CA 1
ATOM 781 C C . PHE A 1 102 ? 1.853 3.719 -4.48 1 95.5 102 PHE A C 1
ATOM 783 O O . PHE A 1 102 ? 2.652 2.957 -5.027 1 95.5 102 PHE A O 1
ATOM 790 N N . THR A 1 103 ? 0.613 3.779 -4.816 1 95.19 103 THR A N 1
ATOM 791 C CA . THR A 1 103 ? 0.053 3.271 -6.062 1 95.19 103 THR A CA 1
ATOM 792 C C . THR A 1 103 ? -0.586 4.402 -6.867 1 95.19 103 THR A C 1
ATOM 794 O O . THR A 1 103 ? -1.541 5.031 -6.41 1 95.19 103 THR A O 1
ATOM 797 N N . SER A 1 104 ? -0.028 4.625 -8.07 1 93.56 104 SER A N 1
ATOM 798 C CA . SER A 1 104 ? -0.572 5.703 -8.883 1 93.56 104 SER A CA 1
ATOM 799 C C . SER A 1 104 ? -1.975 5.367 -9.383 1 93.56 104 SER A C 1
ATOM 801 O O . SER A 1 104 ? -2.328 4.195 -9.516 1 93.56 104 SER A O 1
ATOM 803 N N . ARG A 1 105 ? -2.77 6.348 -9.695 1 90.38 105 ARG A N 1
ATOM 804 C CA . ARG A 1 105 ? -4.148 6.195 -10.141 1 90.38 105 ARG A CA 1
ATOM 805 C C . ARG A 1 105 ? -4.223 5.391 -11.438 1 90.38 105 ARG A C 1
ATOM 807 O O . ARG A 1 105 ? -5.191 4.664 -11.664 1 90.38 105 ARG A O 1
ATOM 814 N N . ASP A 1 106 ? -3.301 5.508 -12.25 1 85.62 106 ASP A N 1
ATOM 815 C CA . ASP A 1 106 ? -3.32 4.785 -13.516 1 85.62 106 ASP A CA 1
ATOM 816 C C . ASP A 1 106 ? -2.701 3.396 -13.367 1 85.62 106 ASP A C 1
ATOM 818 O O . ASP A 1 106 ? -2.66 2.621 -14.328 1 85.62 106 ASP A O 1
ATOM 822 N N . HIS A 1 107 ? -2.172 3.08 -12.18 1 86.75 107 HIS A N 1
ATOM 823 C CA . HIS A 1 107 ? -1.518 1.823 -11.828 1 86.75 107 HIS A CA 1
ATOM 824 C C . HIS A 1 107 ? -0.311 1.565 -12.727 1 86.75 107 HIS A C 1
ATOM 826 O O . HIS A 1 107 ? -0.045 0.421 -13.102 1 86.75 107 HIS A O 1
ATOM 832 N N . HIS A 1 108 ? 0.397 2.666 -13.062 1 86.31 108 HIS A N 1
ATOM 833 C CA . HIS A 1 108 ? 1.614 2.512 -13.852 1 86.31 108 HIS A CA 1
ATOM 834 C C . HIS A 1 108 ? 2.857 2.654 -12.977 1 86.31 108 HIS A C 1
ATOM 836 O O . HIS A 1 108 ? 3.967 2.346 -13.414 1 86.31 108 HIS A O 1
ATOM 842 N N . LEU A 1 109 ? 2.648 3.143 -11.836 1 89.75 109 LEU A N 1
ATOM 843 C CA . LEU A 1 109 ? 3.779 3.287 -10.922 1 89.75 109 LEU A CA 1
ATOM 844 C C . LEU A 1 109 ? 3.42 2.791 -9.523 1 89.75 109 LEU A C 1
ATOM 846 O O . LEU A 1 109 ? 2.377 3.162 -8.984 1 89.75 109 LEU A O 1
ATOM 850 N N . PHE A 1 110 ? 4.207 1.909 -8.969 1 92.81 110 PHE A N 1
ATOM 851 C CA . PHE A 1 110 ? 4.152 1.41 -7.602 1 92.81 110 PHE A CA 1
ATOM 852 C C . PHE A 1 110 ? 5.445 1.719 -6.859 1 92.81 110 PHE A C 1
ATOM 854 O O . PHE A 1 110 ? 6.531 1.658 -7.441 1 92.81 110 PHE A O 1
ATOM 861 N N . ALA A 1 111 ? 5.301 2.047 -5.566 1 93.12 111 ALA A N 1
ATOM 862 C CA . ALA A 1 111 ? 6.527 2.334 -4.828 1 93.12 111 ALA A CA 1
ATOM 863 C C . ALA A 1 111 ? 6.375 1.967 -3.354 1 93.12 111 ALA A C 1
ATOM 865 O O . ALA A 1 111 ? 5.27 2.014 -2.805 1 93.12 111 ALA A O 1
ATOM 866 N N . THR A 1 112 ? 7.41 1.512 -2.793 1 94.25 112 THR A N 1
ATOM 867 C CA . THR A 1 112 ? 7.602 1.461 -1.348 1 94.25 112 THR A CA 1
ATOM 868 C C . THR A 1 112 ? 8.727 2.4 -0.918 1 94.25 112 THR A C 1
ATOM 870 O O . THR A 1 112 ? 9.836 2.336 -1.45 1 94.25 112 THR A O 1
ATOM 873 N N . VAL A 1 113 ? 8.398 3.309 -0.051 1 92.69 113 VAL A N 1
ATOM 874 C CA . VAL A 1 113 ? 9.375 4.254 0.487 1 92.69 113 VAL A CA 1
ATOM 875 C C . VAL A 1 113 ? 9.602 3.975 1.972 1 92.69 113 VAL A C 1
ATOM 877 O O . VAL A 1 113 ? 8.648 3.982 2.76 1 92.69 113 VAL A O 1
ATOM 880 N N . ARG A 1 114 ? 10.859 3.691 2.307 1 93.56 114 ARG A N 1
ATOM 881 C CA . ARG A 1 114 ? 11.242 3.498 3.701 1 93.56 114 ARG A CA 1
ATOM 882 C C . ARG A 1 114 ? 11.828 4.777 4.289 1 93.56 114 ARG A C 1
ATOM 884 O O . ARG A 1 114 ? 12.477 5.551 3.582 1 93.56 114 ARG A O 1
ATOM 891 N N . GLY A 1 115 ? 11.578 4.926 5.582 1 93.56 115 GLY A N 1
ATOM 892 C CA . GLY A 1 115 ? 12.141 6.074 6.273 1 93.56 115 GLY A CA 1
ATOM 893 C C . GLY A 1 115 ? 11.836 6.082 7.758 1 93.56 115 GLY A C 1
ATOM 894 O O . GLY A 1 115 ? 11.742 5.027 8.383 1 93.56 115 GLY A O 1
ATOM 895 N N . ALA A 1 116 ? 11.844 7.281 8.281 1 94.38 116 ALA A N 1
ATOM 896 C CA . ALA A 1 116 ? 11.539 7.512 9.695 1 94.38 116 ALA A CA 1
ATOM 897 C C . ALA A 1 116 ? 10.453 8.57 9.852 1 94.38 116 ALA A C 1
ATOM 899 O O . ALA A 1 116 ? 10.383 9.516 9.055 1 94.38 116 ALA A O 1
ATOM 900 N N . ILE A 1 117 ? 9.617 8.328 10.859 1 95.88 117 ILE A N 1
ATOM 901 C CA . ILE A 1 117 ? 8.523 9.25 11.102 1 95.88 117 ILE A CA 1
ATOM 902 C C . ILE A 1 117 ? 8.578 9.758 12.547 1 95.88 117 ILE A C 1
ATOM 904 O O . ILE A 1 117 ? 8.992 9.023 13.445 1 95.88 117 ILE A O 1
ATOM 908 N N . ALA A 1 118 ? 8.195 11.047 12.75 1 95.69 118 ALA A N 1
ATOM 909 C CA . ALA A 1 118 ? 8.211 11.688 14.062 1 95.69 118 ALA A CA 1
ATOM 910 C C . ALA A 1 118 ? 7.098 12.727 14.18 1 95.69 118 ALA A C 1
ATOM 912 O O . ALA A 1 118 ? 6.637 13.266 13.18 1 95.69 118 ALA A O 1
ATOM 913 N N . VAL A 1 119 ? 6.707 12.883 15.469 1 95 119 VAL A N 1
ATOM 914 C CA . VAL A 1 119 ? 5.859 14.039 15.742 1 95 119 VAL A CA 1
ATOM 915 C C . VAL A 1 119 ? 6.684 15.32 15.633 1 95 119 VAL A C 1
ATOM 917 O O . VAL A 1 119 ? 7.82 15.383 16.109 1 95 119 VAL A O 1
ATOM 920 N N . SER A 1 120 ? 6.133 16.297 14.898 1 95.31 120 SER A N 1
ATOM 921 C CA . SER A 1 120 ? 6.859 17.547 14.695 1 95.31 120 SER A CA 1
ATOM 922 C C . SER A 1 120 ? 6.133 18.719 15.344 1 95.31 120 SER A C 1
ATOM 924 O O . SER A 1 120 ? 4.906 18.797 15.289 1 95.31 120 SER A O 1
ATOM 926 N N . ASP A 1 121 ? 6.961 19.594 15.93 1 94.06 121 ASP A N 1
ATOM 927 C CA . ASP A 1 121 ? 6.43 20.828 16.484 1 94.06 121 ASP A CA 1
ATOM 928 C C . ASP A 1 121 ? 6.828 22.031 15.633 1 94.06 121 ASP A C 1
ATOM 930 O O . ASP A 1 121 ? 6.848 23.172 16.125 1 94.06 121 ASP A O 1
ATOM 934 N N . ASP A 1 122 ? 7.16 21.828 14.398 1 94.5 122 ASP A N 1
ATOM 935 C CA . ASP A 1 122 ? 7.613 22.891 13.508 1 94.5 122 ASP A CA 1
ATOM 936 C C . ASP A 1 122 ? 6.48 23.859 13.195 1 94.5 122 ASP A C 1
ATOM 938 O O . ASP A 1 122 ? 5.629 23.578 12.352 1 94.5 122 ASP A O 1
ATOM 942 N N . ALA A 1 123 ? 6.527 25.031 13.836 1 95.06 123 ALA A N 1
ATOM 943 C CA . ALA A 1 123 ? 5.457 26.031 13.695 1 95.06 123 ALA A CA 1
ATOM 944 C C . ALA A 1 123 ? 5.387 26.562 12.273 1 95.06 123 ALA A C 1
ATOM 946 O O . ALA A 1 123 ? 4.305 26.875 11.773 1 95.06 123 ALA A O 1
ATOM 947 N N . ALA A 1 124 ? 6.539 26.719 11.609 1 94.31 124 ALA A N 1
ATOM 948 C CA . ALA A 1 124 ? 6.566 27.219 10.242 1 94.31 124 ALA A CA 1
ATOM 949 C C . ALA A 1 124 ? 5.887 26.25 9.281 1 94.31 124 ALA A C 1
ATOM 951 O O . ALA A 1 124 ? 5.121 26.672 8.414 1 94.31 124 ALA A O 1
ATOM 952 N N . ILE A 1 125 ? 6.137 24.938 9.492 1 92.94 125 ILE A N 1
ATOM 953 C CA . ILE A 1 125 ? 5.547 23.906 8.633 1 92.94 125 ILE A CA 1
ATOM 954 C C . ILE A 1 125 ? 4.043 23.828 8.891 1 92.94 125 ILE A C 1
ATOM 956 O O . ILE A 1 125 ? 3.254 23.703 7.953 1 92.94 125 ILE A O 1
ATOM 960 N N . ARG A 1 126 ? 3.652 23.875 10.148 1 94.19 126 ARG A N 1
ATOM 961 C CA . ARG A 1 126 ? 2.232 23.859 10.492 1 94.19 126 ARG A CA 1
ATOM 962 C C . ARG A 1 126 ? 1.488 24.984 9.797 1 94.19 126 ARG A C 1
ATOM 964 O O . ARG A 1 126 ? 0.402 24.781 9.25 1 94.19 126 ARG A O 1
ATOM 971 N N . LYS A 1 127 ? 2.055 26.203 9.867 1 92.62 127 LYS A N 1
ATOM 972 C CA . LYS A 1 127 ? 1.441 27.359 9.227 1 92.62 127 LYS A CA 1
ATOM 973 C C . LYS A 1 127 ? 1.342 27.156 7.715 1 92.62 127 LYS A C 1
ATOM 975 O O . LYS A 1 127 ? 0.323 27.5 7.105 1 92.62 127 LYS A O 1
ATOM 980 N N . ARG A 1 128 ? 2.332 26.609 7.117 1 90.75 128 ARG A N 1
ATOM 981 C CA . ARG A 1 128 ? 2.42 26.438 5.668 1 90.75 128 ARG A CA 1
ATOM 982 C C . ARG A 1 128 ? 1.314 25.531 5.156 1 90.75 128 ARG A C 1
ATOM 984 O O . ARG A 1 128 ? 0.712 25.797 4.117 1 90.75 128 ARG A O 1
ATOM 991 N N . PHE A 1 129 ? 1.072 24.406 5.898 1 89.81 129 PHE A N 1
ATOM 992 C CA . PHE A 1 129 ? 0.148 23.406 5.387 1 89.81 129 PHE A CA 1
ATOM 993 C C . PHE A 1 129 ? -1.212 23.531 6.066 1 89.81 129 PHE A C 1
ATOM 995 O O . PHE A 1 129 ? -2.109 22.719 5.82 1 89.81 129 PHE A O 1
ATOM 1002 N N . SER A 1 130 ? -1.369 24.484 6.914 1 90 130 SER A N 1
ATOM 1003 C CA . SER A 1 130 ? -2.648 24.719 7.578 1 90 130 SER A CA 1
ATOM 1004 C C . SER A 1 130 ? -3.645 25.391 6.645 1 90 130 SER A C 1
ATOM 1006 O O . SER A 1 130 ? -3.809 26.609 6.684 1 90 130 SER A O 1
ATOM 1008 N N . THR A 1 131 ? -4.293 24.703 5.773 1 85.12 131 THR A N 1
ATOM 1009 C CA . THR A 1 131 ? -5.328 25.219 4.879 1 85.12 131 THR A CA 1
ATOM 1010 C C . THR A 1 131 ? -6.715 24.891 5.426 1 85.12 131 THR A C 1
ATOM 1012 O O . THR A 1 131 ? -6.879 23.969 6.227 1 85.12 131 THR A O 1
ATOM 1015 N N . PRO A 1 132 ? -7.668 25.734 5.023 1 82.94 132 PRO A N 1
ATOM 1016 C CA . PRO A 1 132 ? -9.031 25.406 5.445 1 82.94 132 PRO A CA 1
ATOM 1017 C C . PRO A 1 132 ? -9.438 23.984 5.078 1 82.94 132 PRO A C 1
ATOM 1019 O O . PRO A 1 132 ? -10.109 23.312 5.863 1 82.94 132 PRO A O 1
ATOM 1022 N N . GLU A 1 133 ? -9.047 23.609 3.963 1 76.44 133 GLU A N 1
ATOM 1023 C CA . GLU A 1 133 ? -9.359 22.25 3.518 1 76.44 133 GLU A CA 1
ATOM 1024 C C . GLU A 1 133 ? -8.727 21.203 4.434 1 76.44 133 GLU A C 1
ATOM 1026 O O . GLU A 1 133 ? -9.391 20.266 4.871 1 76.44 133 GLU A O 1
ATOM 1031 N N . ALA A 1 134 ? -7.492 21.344 4.73 1 79.88 134 ALA A N 1
ATOM 1032 C CA . ALA A 1 134 ? -6.777 20.406 5.59 1 79.88 134 ALA A CA 1
ATOM 1033 C C . ALA A 1 134 ? -7.363 20.406 7.004 1 79.88 134 ALA A C 1
ATOM 1035 O O . ALA A 1 134 ? -7.504 19.359 7.621 1 79.88 134 ALA A O 1
ATOM 1036 N N . MET A 1 135 ? -7.785 21.531 7.441 1 83.94 135 MET A N 1
ATOM 1037 C CA . MET A 1 135 ? -8.219 21.656 8.828 1 83.94 135 MET A CA 1
ATOM 1038 C C . MET A 1 135 ? -9.68 21.25 8.984 1 83.94 135 MET A C 1
ATOM 1040 O O . MET A 1 135 ? -10.141 20.969 10.094 1 83.94 135 MET A O 1
ATOM 1044 N N . SER A 1 136 ? -10.383 21.188 7.902 1 78.12 136 SER A N 1
ATOM 1045 C CA . SER A 1 136 ? -11.773 20.75 7.961 1 78.12 136 SER A CA 1
ATOM 1046 C C . SER A 1 136 ? -11.883 19.312 8.469 1 78.12 136 SER A C 1
ATOM 1048 O O . SER A 1 136 ? -12.93 18.922 8.984 1 78.12 136 SER A O 1
ATOM 1050 N N . TRP A 1 137 ? -10.695 18.562 8.391 1 75.88 137 TRP A N 1
ATOM 1051 C CA . TRP A 1 137 ? -10.656 17.188 8.859 1 75.88 137 TRP A CA 1
ATOM 1052 C C . TRP A 1 137 ? -10.523 17.141 10.375 1 75.88 137 TRP A C 1
ATOM 1054 O O . TRP A 1 137 ? -10.703 16.078 10.984 1 75.88 137 TRP A O 1
ATOM 1064 N N . PHE A 1 138 ? -10.281 18.203 10.945 1 83.25 138 PHE A N 1
ATOM 1065 C CA . PHE A 1 138 ? -10.062 18.312 12.383 1 83.25 138 PHE A CA 1
ATOM 1066 C C . PHE A 1 138 ? -10.875 19.469 12.969 1 83.25 138 PHE A C 1
ATOM 1068 O O . PHE A 1 138 ? -10.305 20.453 13.461 1 83.25 138 PHE A O 1
ATOM 1075 N N . PRO A 1 139 ? -12.148 19.234 13.117 1 79.44 139 PRO A N 1
ATOM 1076 C CA . PRO A 1 139 ? -13.062 20.344 13.414 1 79.44 139 PRO A CA 1
ATOM 1077 C C . PRO A 1 139 ? -13.016 20.766 14.875 1 79.44 139 PRO A C 1
ATOM 1079 O O . PRO A 1 139 ? -13.445 21.875 15.219 1 79.44 139 PRO A O 1
ATOM 1082 N N . ASP A 1 140 ? -12.562 19.953 15.766 1 84.62 140 ASP A N 1
ATOM 1083 C CA . ASP A 1 140 ? -12.531 20.297 17.188 1 84.62 140 ASP A CA 1
ATOM 1084 C C . ASP A 1 140 ? -11.258 21.062 17.547 1 84.62 140 ASP A C 1
ATOM 1086 O O . ASP A 1 140 ? -10.164 20.5 17.578 1 84.62 140 ASP A O 1
ATOM 1090 N N . PRO A 1 141 ? -11.414 22.312 17.828 1 87.5 141 PRO A N 1
ATOM 1091 C CA . PRO A 1 141 ? -10.242 23.125 18.156 1 87.5 141 PRO A CA 1
ATOM 1092 C C . PRO A 1 141 ? -9.531 22.641 19.406 1 87.5 141 PRO A C 1
ATOM 1094 O O . PRO A 1 141 ? -8.359 22.969 19.625 1 87.5 141 PRO A O 1
ATOM 1097 N N . GLN A 1 142 ? -10.195 21.844 20.281 1 91.06 142 GLN A N 1
ATOM 1098 C CA . GLN A 1 142 ? -9.594 21.312 21.5 1 91.06 142 GLN A CA 1
ATOM 1099 C C . GLN A 1 142 ? -8.75 20.078 21.203 1 91.06 142 GLN A C 1
ATOM 1101 O O . GLN A 1 142 ? -7.977 19.625 22.062 1 91.06 142 GLN A O 1
ATOM 1106 N N . GLU A 1 143 ? -8.906 19.609 20.016 1 89.94 143 GLU A N 1
ATOM 1107 C CA . GLU A 1 143 ? -8.125 18.453 19.562 1 89.94 143 GLU A CA 1
ATOM 1108 C C . GLU A 1 143 ? -7.465 18.719 18.219 1 89.94 143 GLU A C 1
ATOM 1110 O O . GLU A 1 143 ? -7.746 18.031 17.234 1 89.94 143 GLU A O 1
ATOM 1115 N N . PRO A 1 144 ? -6.566 19.797 18.281 1 90.75 144 PRO A N 1
ATOM 1116 C CA . PRO A 1 144 ? -5.883 20.078 17.016 1 90.75 144 PRO A CA 1
ATOM 1117 C C . PRO A 1 144 ? -5.094 18.875 16.5 1 90.75 144 PRO A C 1
ATOM 1119 O O . PRO A 1 144 ? -4.672 18.016 17.281 1 90.75 144 PRO A O 1
ATOM 1122 N N . PRO A 1 145 ? -4.879 18.812 15.227 1 92.06 145 PRO A N 1
ATOM 1123 C CA . PRO A 1 145 ? -4.145 17.656 14.695 1 92.06 145 PRO A CA 1
ATOM 1124 C C . PRO A 1 145 ? -2.668 17.672 15.07 1 92.06 145 PRO A C 1
ATOM 1126 O O . PRO A 1 145 ? -2.121 18.734 15.398 1 92.06 145 PRO A O 1
ATOM 1129 N N . VAL A 1 146 ? -2.145 16.438 15.016 1 93.56 146 VAL A N 1
ATOM 1130 C CA . VAL A 1 146 ? -0.712 16.219 15.203 1 93.56 146 VAL A CA 1
ATOM 1131 C C . VAL A 1 146 ? 0.003 16.297 13.859 1 93.56 146 VAL A C 1
ATOM 1133 O O . VAL A 1 146 ? -0.476 15.758 12.859 1 93.56 146 VAL A O 1
ATOM 1136 N N . LEU A 1 147 ? 1.073 17.094 13.82 1 94.94 147 LEU A N 1
ATOM 1137 C CA . LEU A 1 147 ? 1.902 17.141 12.617 1 94.94 147 LEU A CA 1
ATOM 1138 C C . LEU A 1 147 ? 2.982 16.062 12.656 1 94.94 147 LEU A C 1
ATOM 1140 O O . LEU A 1 147 ? 3.713 15.953 13.641 1 94.94 147 LEU A O 1
ATOM 1144 N N . LEU A 1 148 ? 3.025 15.297 11.57 1 95.5 148 LEU A N 1
ATOM 1145 C CA . LEU A 1 148 ? 4.02 14.242 11.453 1 95.5 148 LEU A CA 1
ATOM 1146 C C . LEU A 1 148 ? 5 14.539 10.32 1 95.5 148 LEU A C 1
ATOM 1148 O O . LEU A 1 148 ? 4.602 15.008 9.258 1 95.5 148 LEU A O 1
ATOM 1152 N N . ARG A 1 149 ? 6.223 14.266 10.633 1 95.44 149 ARG A N 1
ATOM 1153 C CA . ARG A 1 149 ? 7.297 14.391 9.648 1 95.44 149 ARG A CA 1
ATOM 1154 C C . ARG A 1 149 ? 7.832 13.023 9.242 1 95.44 149 ARG A C 1
ATOM 1156 O O . ARG A 1 149 ? 8.18 12.211 10.102 1 95.44 149 ARG A O 1
ATOM 1163 N N . PHE A 1 150 ? 7.883 12.734 7.984 1 95.25 150 PHE A N 1
ATOM 1164 C CA . PHE A 1 150 ? 8.461 11.516 7.43 1 95.25 150 PHE A CA 1
ATOM 1165 C C . PHE A 1 150 ? 9.688 11.836 6.582 1 95.25 150 PHE A C 1
ATOM 1167 O O . PHE A 1 150 ? 9.586 12.547 5.574 1 95.25 150 PHE A O 1
ATOM 1174 N N . ASP A 1 151 ? 10.859 11.297 7.008 1 92.56 151 ASP A N 1
ATOM 1175 C CA . ASP A 1 151 ? 12.109 11.43 6.273 1 92.56 151 ASP A CA 1
ATOM 1176 C C . ASP A 1 151 ? 12.43 10.148 5.5 1 92.56 151 ASP A C 1
ATOM 1178 O O . ASP A 1 151 ? 12.805 9.141 6.09 1 92.56 151 ASP A O 1
ATOM 1182 N N . PRO A 1 152 ? 12.266 10.258 4.125 1 92.69 152 PRO A N 1
ATOM 1183 C CA . PRO A 1 152 ? 12.586 9.062 3.344 1 92.69 152 PRO A CA 1
ATOM 1184 C C . PRO A 1 152 ? 14.062 8.68 3.426 1 92.69 152 PRO A C 1
ATOM 1186 O O . PRO A 1 152 ? 14.93 9.555 3.436 1 92.69 152 PRO A O 1
ATOM 1189 N N . ALA A 1 153 ? 14.352 7.391 3.584 1 90.62 153 ALA A N 1
ATOM 1190 C CA . ALA A 1 153 ? 15.711 6.848 3.539 1 90.62 153 ALA A CA 1
ATOM 1191 C C . ALA A 1 153 ? 16 6.207 2.186 1 90.62 153 ALA A C 1
ATOM 1193 O O . ALA A 1 153 ? 17.062 6.43 1.603 1 90.62 153 ALA A O 1
ATOM 1194 N N . ASP A 1 154 ? 15.102 5.434 1.672 1 88.81 154 ASP A N 1
ATOM 1195 C CA . ASP A 1 154 ? 15.219 4.805 0.36 1 88.81 154 ASP A CA 1
ATOM 1196 C C . ASP A 1 154 ? 13.852 4.457 -0.209 1 88.81 154 ASP A C 1
ATOM 1198 O O . ASP A 1 154 ? 12.844 4.535 0.495 1 88.81 154 ASP A O 1
ATOM 1202 N N . ALA A 1 155 ? 13.844 4.227 -1.502 1 90.5 155 ALA A N 1
ATOM 1203 C CA . ALA A 1 155 ? 12.609 3.861 -2.199 1 90.5 155 ALA A CA 1
ATOM 1204 C C . ALA A 1 155 ? 12.875 2.787 -3.25 1 90.5 155 ALA A C 1
ATOM 1206 O O . ALA A 1 155 ? 13.945 2.76 -3.865 1 90.5 155 ALA A O 1
ATOM 1207 N N . GLU A 1 156 ? 11.992 1.853 -3.33 1 88.62 156 GLU A N 1
ATOM 1208 C CA . GLU A 1 156 ? 11.875 0.979 -4.492 1 88.62 156 GLU A CA 1
ATOM 1209 C C . GLU A 1 156 ? 10.672 1.358 -5.352 1 88.62 156 GLU A C 1
ATOM 1211 O O . GLU A 1 156 ? 9.562 1.521 -4.836 1 88.62 156 GLU A O 1
ATOM 1216 N N . ILE A 1 157 ? 10.898 1.578 -6.641 1 88.25 157 ILE A N 1
ATOM 1217 C CA . ILE A 1 157 ? 9.883 2.064 -7.566 1 88.25 157 ILE A CA 1
ATOM 1218 C C . ILE A 1 157 ? 9.719 1.078 -8.719 1 88.25 157 ILE A C 1
ATOM 1220 O O . ILE A 1 157 ? 10.703 0.713 -9.375 1 88.25 157 ILE A O 1
ATOM 1224 N N . TRP A 1 158 ? 8.508 0.585 -8.867 1 86.5 158 TRP A N 1
ATOM 1225 C CA . TRP A 1 158 ? 8.156 -0.296 -9.977 1 86.5 158 TRP A CA 1
ATOM 1226 C C . TRP A 1 158 ? 7.34 0.451 -11.023 1 86.5 158 TRP A C 1
ATOM 1228 O O . TRP A 1 158 ? 6.297 1.035 -10.711 1 86.5 158 TRP A O 1
ATOM 1238 N N . ASN A 1 159 ? 7.793 0.549 -12.164 1 82.38 159 ASN A N 1
ATOM 1239 C CA . ASN A 1 159 ? 7.078 1.137 -13.297 1 82.3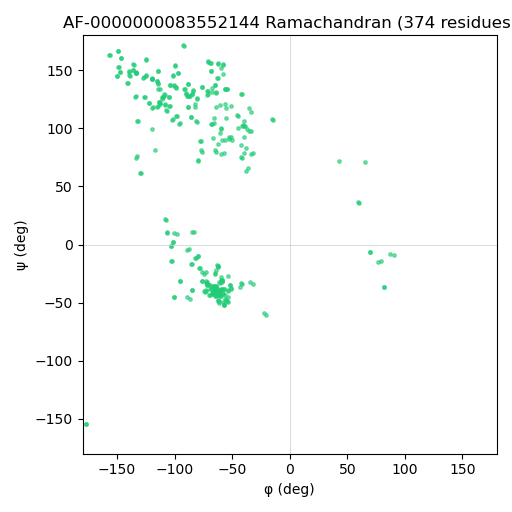8 159 ASN A CA 1
ATOM 1240 C C . ASN A 1 159 ? 6.422 0.067 -14.164 1 82.38 159 ASN A C 1
ATOM 1242 O O . ASN A 1 159 ? 7.105 -0.797 -14.711 1 82.38 159 ASN A O 1
ATOM 1246 N N . ALA A 1 160 ? 5.051 0.017 -14.133 1 70.12 160 ALA A N 1
ATOM 1247 C CA . ALA A 1 160 ? 4.305 -1.007 -14.859 1 70.12 160 ALA A CA 1
ATOM 1248 C C . ALA A 1 160 ? 4.328 -0.738 -16.359 1 70.12 160 ALA A C 1
ATOM 1250 O O . ALA A 1 160 ? 3.98 -1.612 -17.156 1 70.12 160 ALA A O 1
ATOM 1251 N N . ASP A 1 161 ? 4.344 0.546 -16.844 1 56.31 161 ASP A N 1
ATOM 1252 C CA . ASP A 1 161 ? 4.383 0.795 -18.281 1 56.31 161 ASP A CA 1
ATOM 1253 C C . ASP A 1 161 ? 5.355 -0.153 -18.984 1 56.31 161 ASP A C 1
ATOM 1255 O O . ASP A 1 161 ? 5.152 -0.525 -20.141 1 56.31 161 ASP A O 1
ATOM 1259 N N . PHE A 1 162 ? 6.281 -0.46 -18.375 1 44.56 162 PHE A N 1
ATOM 1260 C CA . PHE A 1 162 ? 7.305 -1.188 -19.125 1 44.56 162 PHE A CA 1
ATOM 1261 C C . PHE A 1 162 ? 6.879 -2.635 -19.344 1 44.56 162 PHE A C 1
ATOM 1263 O O . PHE A 1 162 ? 7.469 -3.336 -20.172 1 44.56 162 PHE A O 1
ATOM 1270 N N . SER A 1 163 ? 6.023 -3.139 -18.531 1 44.25 163 SER A N 1
ATOM 1271 C CA . SER A 1 163 ? 5.66 -4.527 -18.781 1 44.25 163 SER A CA 1
ATOM 1272 C C . SER A 1 163 ? 5.184 -4.719 -20.219 1 44.25 163 SER A C 1
ATOM 1274 O O . SER A 1 163 ? 5.516 -5.715 -20.859 1 44.25 163 SER A O 1
ATOM 1276 N N . PHE A 1 164 ? 4.27 -3.752 -20.75 1 42.62 164 PHE A N 1
ATOM 1277 C CA . PHE A 1 164 ? 3.848 -3.908 -22.141 1 42.62 164 PHE A CA 1
ATOM 1278 C C . PHE A 1 164 ? 5.043 -3.812 -23.078 1 42.62 164 PHE A C 1
ATOM 1280 O O . PHE A 1 164 ? 5.156 -4.594 -24.031 1 42.62 164 PHE A O 1
ATOM 1287 N N . VAL A 1 165 ? 5.73 -2.877 -22.906 1 42.84 165 VAL A N 1
ATOM 1288 C CA . VAL A 1 165 ? 6.848 -2.744 -23.844 1 42.84 165 VAL A CA 1
ATOM 1289 C C . VAL A 1 165 ? 7.711 -4 -23.797 1 42.84 165 VAL A C 1
ATOM 1291 O O . VAL A 1 165 ? 8.172 -4.488 -24.828 1 42.84 165 VAL A O 1
ATOM 1294 N N . ASP A 1 166 ? 7.852 -4.5 -22.578 1 45.28 166 ASP A N 1
ATOM 1295 C CA . ASP A 1 166 ? 8.688 -5.695 -22.5 1 45.28 166 ASP A CA 1
ATOM 1296 C C . ASP A 1 166 ? 7.961 -6.906 -23.094 1 45.28 166 ASP A C 1
ATOM 1298 O O . ASP A 1 166 ? 8.57 -7.734 -23.766 1 45.28 166 ASP A O 1
ATOM 1302 N N . GLY A 1 167 ? 6.648 -6.988 -22.812 1 44.09 167 GLY A N 1
ATOM 1303 C CA . GLY A 1 167 ? 5.918 -8.016 -23.531 1 44.09 167 GLY A CA 1
ATOM 1304 C C . GLY A 1 167 ? 6.086 -7.926 -25.031 1 44.09 167 GLY A C 1
ATOM 1305 O O . GLY A 1 167 ? 6.348 -8.93 -25.703 1 44.09 167 GLY A O 1
ATOM 1306 N N . VAL A 1 168 ? 5.891 -6.703 -25.547 1 45.09 168 VAL A N 1
ATOM 1307 C CA . VAL A 1 168 ? 6.055 -6.562 -27 1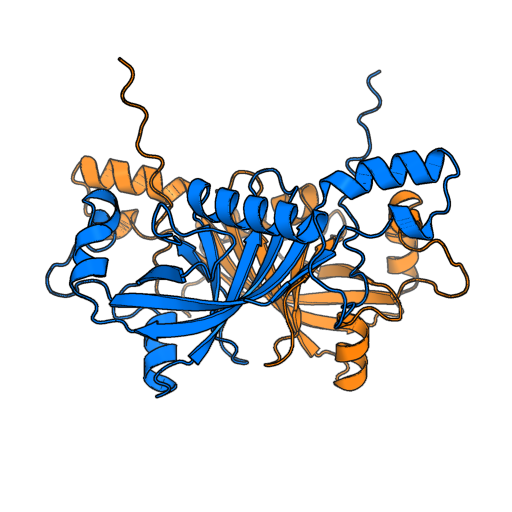 45.09 168 VAL A CA 1
ATOM 1308 C C . VAL A 1 168 ? 7.484 -6.93 -27.391 1 45.09 168 VAL A C 1
ATOM 1310 O O . VAL A 1 168 ? 7.703 -7.582 -28.406 1 45.09 168 VAL A O 1
ATOM 1313 N N . LYS A 1 169 ? 8.422 -6.5 -26.609 1 46.22 169 LYS A N 1
ATOM 1314 C CA . LYS A 1 169 ? 9.789 -6.852 -26.984 1 46.22 169 LYS A CA 1
ATOM 1315 C C . LYS A 1 169 ? 10.023 -8.352 -26.859 1 46.22 169 LYS A C 1
ATOM 1317 O O . LYS A 1 169 ? 10.75 -8.938 -27.672 1 46.22 169 LYS A O 1
ATOM 1322 N N . LEU A 1 170 ? 9.391 -8.891 -25.781 1 44.03 170 LEU A N 1
ATOM 1323 C CA . LEU A 1 170 ? 9.461 -10.344 -25.75 1 44.03 170 LEU A CA 1
ATOM 1324 C C . LEU A 1 170 ? 8.828 -10.953 -27 1 44.03 170 LEU A C 1
ATOM 1326 O O . LEU A 1 170 ? 9.367 -11.898 -27.578 1 44.03 170 LEU A O 1
ATOM 1330 N N . LEU A 1 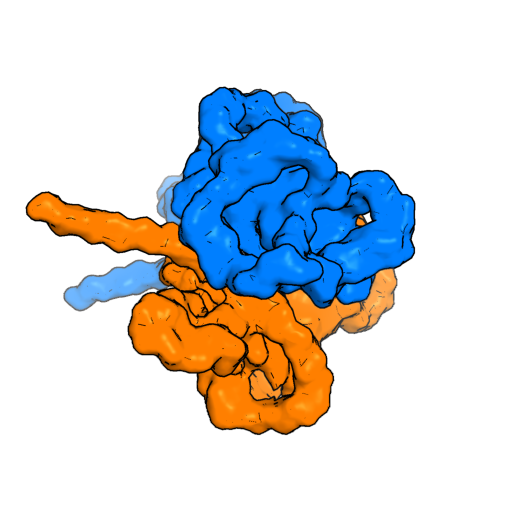171 ? 7.797 -10.43 -27.438 1 44.12 171 LEU A N 1
ATOM 1331 C CA . LEU A 1 171 ? 7.246 -10.93 -28.688 1 44.12 171 LEU A CA 1
ATOM 1332 C C . LEU A 1 171 ? 8.219 -10.703 -29.844 1 44.12 171 LEU A C 1
ATOM 1334 O O . LEU A 1 171 ? 8.328 -11.531 -30.75 1 44.12 171 LEU A O 1
ATOM 1338 N N . LEU A 1 172 ? 8.852 -9.586 -29.875 1 48.25 172 LEU A N 1
ATOM 1339 C CA . LEU A 1 172 ? 9.719 -9.297 -31.016 1 48.25 172 LEU A CA 1
ATOM 1340 C C . LEU A 1 172 ? 11.094 -9.93 -30.828 1 48.25 172 LEU A C 1
ATOM 1342 O O . LEU A 1 172 ? 11.961 -9.797 -31.688 1 48.25 172 LEU A O 1
ATOM 1346 N N . GLY A 1 173 ? 11.406 -10.758 -29.953 1 42.72 173 GLY A N 1
ATOM 1347 C CA . GLY A 1 173 ? 12.602 -11.586 -29.891 1 42.72 173 GLY A CA 1
ATOM 1348 C C . GLY A 1 173 ? 13.742 -10.914 -29.141 1 42.72 173 GLY A C 1
ATOM 1349 O O . GLY A 1 173 ? 14.906 -11.305 -29.297 1 42.72 173 GLY A O 1
ATOM 1350 N N . ALA A 1 174 ? 13.672 -9.648 -28.781 1 42.91 174 ALA A N 1
ATOM 1351 C CA . ALA A 1 174 ? 14.844 -9.062 -28.125 1 42.91 174 ALA A CA 1
ATOM 1352 C C . ALA A 1 174 ? 15.07 -9.68 -26.75 1 42.91 174 ALA A C 1
ATOM 1354 O O . ALA A 1 174 ? 14.133 -10.164 -26.109 1 42.91 174 ALA A O 1
ATOM 1355 N N . LYS A 1 175 ? 16.391 -10.039 -26.453 1 42.97 175 LYS A N 1
ATOM 1356 C CA . LYS A 1 175 ? 16.797 -10.828 -25.297 1 42.97 175 LYS A CA 1
ATOM 1357 C C . LYS A 1 175 ? 16.016 -10.422 -24.047 1 42.97 175 LYS A C 1
ATOM 1359 O O . LYS A 1 175 ? 15.867 -9.234 -23.75 1 42.97 175 LYS A O 1
ATOM 1364 N N . ALA A 1 176 ? 15 -11.211 -23.625 1 41.28 176 ALA A N 1
ATOM 1365 C CA . ALA A 1 176 ? 14.031 -11.266 -22.531 1 41.28 176 ALA A CA 1
ATOM 1366 C C . ALA A 1 176 ? 14.609 -10.672 -21.25 1 41.28 176 ALA A C 1
ATOM 1368 O O . ALA A 1 176 ? 13.875 -10.117 -20.422 1 41.28 176 ALA A O 1
ATOM 1369 N N . GLU A 1 177 ? 15.883 -10.891 -21.125 1 40.66 177 GLU A N 1
ATOM 1370 C CA . GLU A 1 177 ? 16.516 -10.555 -19.844 1 40.66 177 GLU A CA 1
ATOM 1371 C C . GLU A 1 177 ? 16.328 -9.078 -19.5 1 40.66 177 GLU A C 1
ATOM 1373 O O . GLU A 1 177 ? 16.125 -8.727 -18.344 1 40.66 177 GLU A O 1
ATOM 1378 N N . ASP A 1 178 ? 16.656 -8.203 -20.516 1 39.59 178 ASP A N 1
ATOM 1379 C CA . ASP A 1 178 ? 16.719 -6.758 -20.312 1 39.59 178 ASP A CA 1
ATOM 1380 C C . ASP A 1 178 ? 15.32 -6.164 -20.141 1 39.59 178 ASP A C 1
ATOM 1382 O O . ASP A 1 178 ? 15.156 -5.109 -19.531 1 39.59 178 ASP A O 1
ATOM 1386 N N . THR A 1 179 ? 14.336 -6.707 -20.828 1 38.56 179 THR A N 1
ATOM 1387 C CA . THR A 1 179 ? 13.031 -6.117 -21.109 1 38.56 179 THR A CA 1
ATOM 1388 C C . THR A 1 179 ? 12.047 -6.387 -19.984 1 38.56 179 THR A C 1
ATOM 1390 O O . THR A 1 179 ? 11.07 -5.66 -19.812 1 38.56 179 THR A O 1
ATOM 1393 N N . LEU A 1 180 ? 11.992 -7.688 -19.531 1 40.62 180 LEU A N 1
ATOM 1394 C CA . LEU A 1 180 ? 10.922 -8.156 -18.641 1 40.62 180 LEU A CA 1
ATOM 1395 C C . LEU A 1 180 ? 10.914 -7.371 -17.344 1 40.62 180 LEU A C 1
ATOM 1397 O O . LEU A 1 180 ? 9.945 -7.445 -16.578 1 40.62 180 LEU A O 1
ATOM 1401 N N . ALA A 1 181 ? 12.078 -6.848 -16.922 1 41.28 181 ALA A N 1
ATOM 1402 C CA . ALA A 1 181 ? 12.188 -6.496 -15.508 1 41.28 181 ALA A CA 1
ATOM 1403 C C . ALA A 1 181 ? 11.477 -5.18 -15.211 1 41.28 181 ALA A C 1
ATOM 1405 O O . ALA A 1 181 ? 11.703 -4.18 -15.898 1 41.28 181 ALA A O 1
ATOM 1406 N N . ALA A 1 182 ? 10.148 -5.23 -14.883 1 49.97 182 ALA A N 1
ATOM 1407 C CA . ALA A 1 182 ? 9.734 -3.99 -14.234 1 49.97 182 ALA A CA 1
ATOM 1408 C C . ALA A 1 182 ? 10.945 -3.178 -13.781 1 49.97 182 ALA A C 1
ATOM 1410 O O . ALA A 1 182 ? 11.922 -3.734 -13.266 1 49.97 182 ALA A O 1
ATOM 1411 N N . LYS A 1 183 ? 11.195 -2.006 -14.555 1 59.22 183 LYS A N 1
ATOM 1412 C CA . LYS A 1 183 ? 12.281 -1.174 -14.047 1 59.22 183 LYS A CA 1
ATOM 1413 C C . LYS A 1 183 ? 12.07 -0.837 -12.57 1 59.22 183 LYS A C 1
ATOM 1415 O O . LYS A 1 183 ? 11.016 -0.316 -12.188 1 59.22 183 LYS A O 1
ATOM 1420 N N . VAL A 1 184 ? 12.656 -1.745 -11.852 1 62.94 184 VAL A N 1
ATOM 1421 C CA . VAL A 1 184 ? 12.695 -1.392 -10.438 1 62.94 184 VAL A CA 1
ATOM 1422 C C . VAL A 1 184 ? 13.844 -0.422 -10.18 1 62.94 184 VAL A C 1
ATOM 1424 O O . VAL A 1 184 ? 15 -0.718 -10.492 1 62.94 184 VAL A O 1
ATOM 1427 N N . ALA A 1 185 ? 13.406 0.808 -9.984 1 67.44 185 ALA A N 1
ATOM 1428 C CA . ALA A 1 185 ? 14.414 1.756 -9.516 1 67.44 185 ALA A CA 1
ATOM 1429 C C . ALA A 1 185 ? 14.586 1.674 -8 1 67.44 185 ALA A C 1
ATOM 1431 O O . ALA A 1 185 ? 13.609 1.513 -7.266 1 67.44 185 ALA A O 1
ATOM 1432 N N . LYS A 1 186 ? 15.805 1.612 -7.645 1 70.5 186 LYS A N 1
ATOM 1433 C CA . LYS A 1 186 ? 16.141 1.751 -6.23 1 70.5 186 LYS A CA 1
ATOM 1434 C C . LYS A 1 186 ? 16.812 3.09 -5.957 1 70.5 186 LYS A C 1
ATOM 1436 O O . LYS A 1 186 ? 17.812 3.432 -6.59 1 70.5 186 LYS A O 1
ATOM 1441 N N . ILE A 1 187 ? 16.172 3.82 -5.094 1 74.81 187 ILE A N 1
ATOM 1442 C CA . ILE A 1 187 ? 16.656 5.156 -4.766 1 74.81 187 ILE A CA 1
ATOM 1443 C C . ILE A 1 187 ? 17.109 5.191 -3.311 1 74.81 187 ILE A C 1
ATOM 1445 O O . ILE A 1 187 ? 16.453 4.633 -2.43 1 74.81 187 ILE A O 1
ATOM 1449 N N . ALA A 1 188 ? 18.312 5.785 -3.055 1 68.31 188 ALA A N 1
ATOM 1450 C CA . ALA A 1 188 ? 18.766 6.102 -1.705 1 68.31 188 ALA A CA 1
ATOM 1451 C C . ALA A 1 188 ? 18.781 7.609 -1.472 1 68.31 188 ALA A C 1
ATOM 1453 O O . ALA A 1 188 ? 19.297 8.367 -2.303 1 68.31 188 ALA A O 1
ATOM 1454 N N . TYR A 1 189 ? 18.141 8.062 -0.429 1 76.56 189 TYR A N 1
ATOM 1455 C CA . TYR A 1 189 ? 18.094 9.492 -0.124 1 76.56 189 TYR A CA 1
ATOM 1456 C C . TYR A 1 189 ? 19.109 9.844 0.961 1 76.56 189 TYR A C 1
ATOM 1458 O O . TYR A 1 189 ? 19.422 9.016 1.822 1 76.56 189 TYR A O 1
ATOM 1466 N N . MET B 1 1 ? -16.125 30.781 -15.258 1 20.98 1 MET B N 1
ATOM 1467 C CA . MET B 1 1 ? -14.812 30.531 -14.68 1 20.98 1 MET B CA 1
ATOM 1468 C C . MET B 1 1 ? -14.875 29.359 -13.703 1 20.98 1 MET B C 1
ATOM 1470 O O . MET B 1 1 ? -15.508 29.453 -12.648 1 20.98 1 MET B O 1
ATOM 1474 N N . THR B 1 2 ? -15.039 28.156 -14.117 1 23.11 2 THR B N 1
ATOM 1475 C CA . THR B 1 2 ? -15.562 27 -13.414 1 23.11 2 THR B CA 1
ATOM 1476 C C . THR B 1 2 ? -14.617 26.594 -12.281 1 23.11 2 THR B C 1
ATOM 1478 O O . THR B 1 2 ? -13.406 26.469 -12.484 1 23.11 2 THR B O 1
ATOM 1481 N N . LYS B 1 3 ? -14.859 27.109 -11.133 1 29.09 3 LYS B N 1
ATOM 1482 C CA . LYS B 1 3 ? -14.148 27 -9.859 1 29.09 3 LYS B CA 1
ATOM 1483 C C . LYS B 1 3 ? -13.703 25.562 -9.609 1 29.09 3 LYS B C 1
ATOM 1485 O O . LYS B 1 3 ? -14.531 24.656 -9.555 1 29.09 3 LYS B O 1
ATOM 1490 N N . GLY B 1 4 ? -12.672 25.047 -10.266 1 28.86 4 GLY B N 1
ATOM 1491 C CA . GLY B 1 4 ? -12.125 23.703 -10.156 1 28.86 4 GLY B CA 1
ATOM 1492 C C . GLY B 1 4 ? -12.094 23.188 -8.734 1 28.86 4 GLY B C 1
ATOM 1493 O O . GLY B 1 4 ? -11.625 23.875 -7.824 1 28.86 4 GLY B O 1
ATOM 1494 N N . GLY B 1 5 ? -13.047 22.547 -8.328 1 30.45 5 GLY B N 1
ATOM 1495 C CA . GLY B 1 5 ? -13.289 21.969 -7.012 1 30.45 5 GLY B CA 1
ATOM 1496 C C . GLY B 1 5 ? -12.062 21.312 -6.41 1 30.45 5 GLY B C 1
ATOM 1497 O O . GLY B 1 5 ? -11.219 20.797 -7.137 1 30.45 5 GLY B O 1
ATOM 1498 N N . ALA B 1 6 ? -11.453 22.016 -5.496 1 32.22 6 ALA B N 1
ATOM 1499 C CA . ALA B 1 6 ? -10.281 21.594 -4.738 1 32.22 6 ALA B CA 1
ATOM 1500 C C . ALA B 1 6 ? -10.359 20.109 -4.383 1 32.22 6 ALA B C 1
ATOM 1502 O O . ALA B 1 6 ? -11.375 19.656 -3.846 1 32.22 6 ALA B O 1
ATOM 1503 N N . ASP B 1 7 ? -9.992 19.188 -5.227 1 31.44 7 ASP B N 1
ATOM 1504 C CA . ASP B 1 7 ? -9.773 17.75 -5.07 1 31.44 7 ASP B CA 1
ATOM 1505 C C . ASP B 1 7 ? -9.164 17.438 -3.705 1 31.44 7 ASP B C 1
ATOM 1507 O O . ASP B 1 7 ? -7.988 17.734 -3.465 1 31.44 7 ASP B O 1
ATOM 1511 N N . LEU B 1 8 ? -9.977 17.703 -2.662 1 33.84 8 LEU B N 1
ATOM 1512 C CA . LEU B 1 8 ? -9.664 17.406 -1.268 1 33.84 8 LEU B CA 1
ATOM 1513 C C . LEU B 1 8 ? -9.195 15.969 -1.108 1 33.84 8 LEU B C 1
ATOM 1515 O O . LEU B 1 8 ? -9.883 15.039 -1.54 1 33.84 8 LEU B O 1
ATOM 1519 N N . SER B 1 9 ? -7.988 15.688 -1.2 1 35.84 9 SER B N 1
ATOM 1520 C CA . SER B 1 9 ? -7.316 14.477 -0.739 1 35.84 9 SER B CA 1
ATOM 1521 C C . SER B 1 9 ? -7.938 13.961 0.555 1 35.84 9 SER B C 1
ATOM 1523 O O . SER B 1 9 ? -8.242 14.742 1.459 1 35.84 9 SER B O 1
ATOM 1525 N N . ALA B 1 10 ? -8.852 12.977 0.485 1 40.12 10 ALA B N 1
ATOM 1526 C CA . ALA B 1 10 ? -9.656 12.312 1.51 1 40.12 10 ALA B CA 1
ATOM 1527 C C . ALA B 1 10 ? -8.844 12.086 2.781 1 40.12 10 ALA B C 1
ATOM 1529 O O . ALA B 1 10 ? -7.746 11.523 2.734 1 40.12 10 ALA B O 1
ATOM 1530 N N . PRO B 1 11 ? -9.164 13.055 3.797 1 42.09 11 PRO B N 1
ATOM 1531 C CA . PRO B 1 11 ? -8.531 12.703 5.07 1 42.09 11 PRO B CA 1
ATOM 1532 C C . PRO B 1 11 ? -8.984 11.344 5.598 1 42.09 11 PRO B C 1
ATOM 1534 O O . PRO B 1 11 ? -10.164 11.008 5.512 1 42.09 11 PRO B O 1
ATOM 1537 N N . PHE B 1 12 ? -8.312 10.375 5.379 1 40.53 12 PHE B N 1
ATOM 1538 C CA . PHE B 1 12 ? -8.672 9.078 5.934 1 40.53 12 PHE B CA 1
ATOM 1539 C C . PHE B 1 12 ? -8.711 9.133 7.457 1 40.53 12 PHE B C 1
ATOM 1541 O O . PHE B 1 12 ? -7.723 9.484 8.102 1 40.53 12 PHE B O 1
ATOM 1548 N N . HIS B 1 13 ? -9.75 9.672 7.977 1 38.19 13 HIS B N 1
ATOM 1549 C CA . HIS B 1 13 ? -9.867 9.523 9.422 1 38.19 13 HIS B CA 1
ATOM 1550 C C . HIS B 1 13 ? -10.062 8.062 9.82 1 38.19 13 HIS B C 1
ATOM 1552 O O . HIS B 1 13 ? -10.891 7.367 9.234 1 38.19 13 HIS B O 1
ATOM 1558 N N . VAL B 1 14 ? -9.016 7.52 10.406 1 35.81 14 VAL B N 1
ATOM 1559 C CA . VAL B 1 14 ? -9.148 6.172 10.945 1 35.81 14 VAL B CA 1
ATOM 1560 C C . VAL B 1 14 ? -10.297 6.125 11.945 1 35.81 14 VAL B C 1
ATOM 1562 O O . VAL B 1 14 ? -10.305 6.871 12.93 1 35.81 14 VAL B O 1
ATOM 1565 N N . ILE B 1 15 ? -11.461 5.828 11.43 1 35.56 15 ILE B N 1
ATOM 1566 C CA . ILE B 1 15 ? -12.508 5.527 12.398 1 35.56 15 ILE B CA 1
ATOM 1567 C C . ILE B 1 15 ? -12.047 4.402 13.32 1 35.56 15 ILE B C 1
ATOM 1569 O O . ILE B 1 15 ? -11.484 3.404 12.859 1 35.56 15 ILE B O 1
ATOM 1573 N N . ARG B 1 16 ? -11.977 4.836 14.57 1 34.47 16 ARG B N 1
ATOM 1574 C CA . ARG B 1 16 ? -11.664 3.848 15.602 1 34.47 16 ARG B CA 1
ATOM 1575 C C . ARG B 1 16 ? -12.266 2.49 15.258 1 34.47 16 ARG B C 1
ATOM 1577 O O . ARG B 1 16 ? -13.422 2.406 14.828 1 34.47 16 ARG B O 1
ATOM 1584 N N . ARG B 1 17 ? -11.266 1.562 15.016 1 37.19 17 ARG B N 1
ATOM 1585 C CA . ARG B 1 17 ? -11.617 0.149 14.922 1 37.19 17 ARG B CA 1
ATOM 1586 C C . ARG B 1 17 ? -12.766 -0.197 15.859 1 37.19 17 ARG B C 1
ATOM 1588 O O . ARG B 1 17 ? -12.617 -0.16 17.078 1 37.19 17 ARG B O 1
ATOM 1595 N N . GLN B 1 18 ? -13.938 0.179 15.383 1 38.38 18 GLN B N 1
ATOM 1596 C CA . GLN B 1 18 ? -14.914 -0.382 16.312 1 38.38 18 GLN B CA 1
ATOM 1597 C C . GLN B 1 18 ? -14.891 -1.907 16.281 1 38.38 18 GLN B C 1
ATOM 1599 O O . GLN B 1 18 ? -15.266 -2.518 15.273 1 38.38 18 GLN B O 1
ATOM 1604 N N . GLU B 1 19 ? -13.969 -2.494 16.969 1 41.66 19 GLU B N 1
ATOM 1605 C CA . GLU B 1 19 ? -13.789 -3.93 17.156 1 41.66 19 GLU B CA 1
ATOM 1606 C C . GLU B 1 19 ? -15.086 -4.688 16.906 1 41.66 19 GLU B C 1
ATOM 1608 O O . GLU B 1 19 ? -15.078 -5.758 16.297 1 41.66 19 GLU B O 1
ATOM 1613 N N . ASP B 1 20 ? -16.094 -4.363 17.641 1 44.97 20 ASP B N 1
ATOM 1614 C CA . ASP B 1 20 ? -17.203 -5.277 17.891 1 44.97 20 ASP B CA 1
ATOM 1615 C C . ASP B 1 20 ? -18.391 -4.977 16.953 1 44.97 20 ASP B C 1
ATOM 1617 O O . ASP B 1 20 ? -19.516 -5.387 17.234 1 44.97 20 ASP B O 1
ATOM 1621 N N . HIS B 1 21 ? -18.141 -4.121 16.016 1 51.12 21 HIS B N 1
ATOM 1622 C CA . HIS B 1 21 ? -19.453 -3.922 15.414 1 51.12 21 HIS B CA 1
ATOM 1623 C C . HIS B 1 21 ? -19.781 -5.027 14.406 1 51.12 21 HIS B C 1
ATOM 1625 O O . HIS B 1 21 ? -18.906 -5.426 13.625 1 51.12 21 HIS B O 1
ATOM 1631 N N . PRO B 1 22 ? -20.828 -5.773 14.656 1 57.28 22 PRO B N 1
ATOM 1632 C CA . PRO B 1 22 ? -21.281 -6.719 13.633 1 57.28 22 PRO B CA 1
ATOM 1633 C C . PRO B 1 22 ? -21.234 -6.133 12.227 1 57.28 22 PRO B C 1
ATOM 1635 O O . PRO B 1 22 ? -21.438 -4.926 12.055 1 57.28 22 PRO B O 1
ATOM 1638 N N . MET B 1 23 ? -20.609 -6.918 11.375 1 64 23 MET B N 1
ATOM 1639 C CA . MET B 1 23 ? -20.578 -6.508 9.977 1 64 23 MET B CA 1
ATOM 1640 C C . MET B 1 23 ? -21.953 -6.043 9.516 1 64 23 MET B C 1
ATOM 1642 O O . MET B 1 23 ? -22.938 -6.777 9.633 1 64 23 MET B O 1
ATOM 1646 N N . ASN B 1 24 ? -22.125 -4.777 9.242 1 73.19 24 ASN B N 1
ATOM 1647 C CA . ASN B 1 24 ? -23.391 -4.254 8.75 1 73.19 24 ASN B CA 1
ATOM 1648 C C . ASN B 1 24 ? -23.422 -4.215 7.227 1 73.19 24 ASN B C 1
ATOM 1650 O O . ASN B 1 24 ? -22.5 -4.691 6.566 1 73.19 24 ASN B O 1
ATOM 1654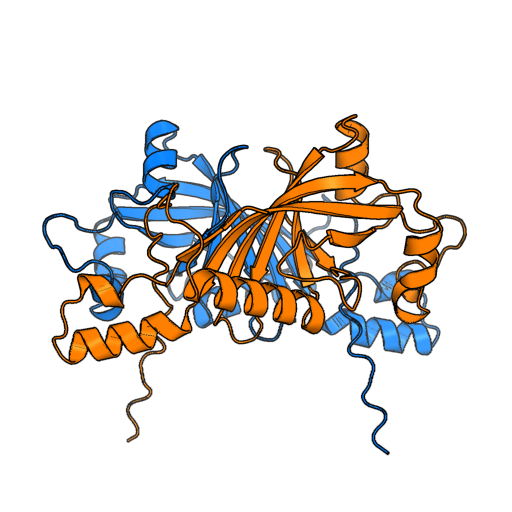 N N . GLU B 1 25 ? -24.531 -3.934 6.703 1 70.25 25 GLU B N 1
ATOM 1655 C CA . GLU B 1 25 ? -24.766 -3.957 5.262 1 70.25 25 GLU B CA 1
ATOM 1656 C C . GLU B 1 25 ? -23.719 -3.129 4.523 1 70.25 25 GLU B C 1
ATOM 1658 O O . GLU B 1 25 ? -23.281 -3.508 3.436 1 70.25 25 GLU B O 1
ATOM 1663 N N . THR B 1 26 ? -23.297 -2.078 5.129 1 73.5 26 THR B N 1
ATOM 1664 C CA . THR B 1 26 ? -22.281 -1.222 4.516 1 73.5 26 THR B CA 1
ATOM 1665 C C . THR B 1 26 ? -20.938 -1.93 4.469 1 73.5 26 THR B C 1
ATOM 1667 O O . THR B 1 26 ? -20.219 -1.861 3.461 1 73.5 26 THR B O 1
ATOM 1670 N N . ASP B 1 27 ? -20.688 -2.67 5.559 1 77.31 27 ASP B N 1
ATOM 1671 C CA . ASP B 1 27 ? -19.438 -3.43 5.594 1 77.31 27 ASP B CA 1
ATOM 1672 C C . ASP B 1 27 ? -19.422 -4.508 4.516 1 77.31 27 ASP B C 1
ATOM 1674 O O . ASP B 1 27 ? -18.406 -4.695 3.832 1 77.31 27 ASP B O 1
ATOM 1678 N N . GLU B 1 28 ? -20.578 -5.109 4.387 1 78.75 28 GLU B N 1
ATOM 1679 C CA . GLU B 1 28 ? -20.688 -6.172 3.393 1 78.75 28 GLU B CA 1
ATOM 1680 C C . GLU B 1 28 ? -20.516 -5.625 1.978 1 78.75 28 GLU B C 1
ATOM 1682 O O . GLU B 1 28 ? -19.859 -6.25 1.141 1 78.75 28 GLU B O 1
ATOM 1687 N N . THR B 1 29 ? -21.141 -4.477 1.736 1 83 29 THR B N 1
ATOM 1688 C CA . THR B 1 29 ? -21.062 -3.855 0.419 1 83 29 THR B CA 1
ATOM 1689 C C . THR B 1 29 ? -19.625 -3.449 0.109 1 83 29 THR B C 1
ATOM 1691 O O . THR B 1 29 ? -19.125 -3.68 -0.999 1 83 29 THR B O 1
ATOM 1694 N N . LEU B 1 30 ? -18.891 -2.906 1.095 1 83.5 30 LEU B N 1
ATOM 1695 C CA . LEU B 1 30 ? -17.5 -2.492 0.892 1 83.5 30 LEU B CA 1
ATOM 1696 C C . LEU B 1 30 ? -16.594 -3.701 0.705 1 83.5 30 LEU B C 1
ATOM 1698 O O . LEU B 1 30 ? -15.648 -3.654 -0.081 1 83.5 30 LEU B O 1
ATOM 1702 N N . ASN B 1 31 ? -16.938 -4.781 1.426 1 87.12 31 ASN B N 1
ATOM 1703 C CA . ASN B 1 31 ? -16.172 -6.016 1.257 1 87.12 31 ASN B CA 1
ATOM 1704 C C . ASN B 1 31 ? -16.328 -6.574 -0.155 1 87.12 31 ASN B C 1
ATOM 1706 O O . ASN B 1 31 ? -15.328 -6.961 -0.781 1 87.12 31 ASN B O 1
ATOM 1710 N N . ARG B 1 32 ? -17.562 -6.566 -0.627 1 86.12 32 ARG B N 1
ATOM 1711 C CA . ARG B 1 32 ? -17.812 -7.023 -1.989 1 86.12 32 ARG B CA 1
ATOM 1712 C C . ARG B 1 32 ? -17.094 -6.137 -3.006 1 86.12 32 ARG B C 1
ATOM 1714 O O . ARG B 1 32 ? -16.531 -6.633 -3.975 1 86.12 32 ARG B O 1
ATOM 1721 N N . THR B 1 33 ? -17.188 -4.879 -2.771 1 87.25 33 THR B N 1
ATOM 1722 C CA . THR B 1 33 ? -16.531 -3.938 -3.672 1 87.25 33 THR B CA 1
ATOM 1723 C C . THR B 1 33 ? -15.023 -4.152 -3.674 1 87.25 33 THR B C 1
ATOM 1725 O O . THR B 1 33 ? -14.398 -4.176 -4.734 1 87.25 33 THR B O 1
ATOM 1728 N N . LEU B 1 34 ? -14.414 -4.375 -2.473 1 90.56 34 LEU B N 1
ATOM 1729 C CA . LEU B 1 34 ? -12.984 -4.625 -2.369 1 90.56 34 LEU B CA 1
ATOM 1730 C C . LEU B 1 34 ? -12.57 -5.82 -3.221 1 90.56 34 LEU B C 1
ATOM 1732 O O . LEU B 1 34 ? -11.711 -5.703 -4.09 1 90.56 34 LEU B O 1
ATOM 1736 N N . TRP B 1 35 ? -13.219 -6.883 -3.057 1 90.44 35 TRP B N 1
ATOM 1737 C CA . TRP B 1 35 ? -12.773 -8.109 -3.709 1 90.44 35 TRP B CA 1
ATOM 1738 C C . TRP B 1 35 ? -13.117 -8.094 -5.195 1 90.44 35 TRP B C 1
ATOM 1740 O O . TRP B 1 35 ? -12.406 -8.68 -6.012 1 90.44 35 TRP B O 1
ATOM 1750 N N . GLY B 1 36 ? -14.266 -7.406 -5.527 1 89.44 36 GLY B N 1
ATOM 1751 C CA . GLY B 1 36 ? -14.508 -7.156 -6.941 1 89.44 36 GLY B CA 1
ATOM 1752 C C . GLY B 1 36 ? -13.383 -6.387 -7.609 1 89.44 36 GLY B C 1
ATOM 1753 O O . GLY B 1 36 ? -12.961 -6.738 -8.711 1 89.44 36 GLY B O 1
ATOM 1754 N N . LEU B 1 37 ? -12.875 -5.363 -6.926 1 90.5 37 LEU B N 1
ATOM 1755 C CA . LEU B 1 37 ? -11.812 -4.531 -7.469 1 90.5 37 LEU B CA 1
ATOM 1756 C C . LEU B 1 37 ? -10.477 -5.277 -7.465 1 90.5 37 LEU B C 1
ATOM 1758 O O . LEU B 1 37 ? -9.703 -5.176 -8.414 1 90.5 37 LEU B O 1
ATOM 1762 N N . VAL B 1 38 ? -10.148 -6.051 -6.391 1 91.81 38 VAL B N 1
ATOM 1763 C CA . VAL B 1 38 ? -8.93 -6.852 -6.371 1 91.81 38 VAL B CA 1
ATOM 1764 C C . VAL B 1 38 ? -8.938 -7.836 -7.539 1 91.81 38 VAL B C 1
ATOM 1766 O O . VAL B 1 38 ? -7.906 -8.062 -8.172 1 91.81 38 VAL B O 1
ATOM 1769 N N . THR B 1 39 ? -10.125 -8.398 -7.844 1 89.62 39 THR B N 1
ATOM 1770 C CA . THR B 1 39 ? -10.266 -9.352 -8.938 1 89.62 39 THR B CA 1
ATOM 1771 C C . THR B 1 39 ? -10.031 -8.672 -10.281 1 89.62 39 THR B C 1
ATOM 1773 O O . THR B 1 39 ? -9.375 -9.234 -11.164 1 89.62 39 THR B O 1
ATOM 1776 N N . SER B 1 40 ? -10.539 -7.508 -10.438 1 89.56 40 SER B N 1
ATOM 1777 C CA . SER B 1 40 ? -10.5 -6.848 -11.742 1 89.56 40 SER B CA 1
ATOM 1778 C C . SER B 1 40 ? -9.18 -6.113 -11.953 1 89.56 40 SER B C 1
ATOM 1780 O O . SER B 1 40 ? -8.633 -6.105 -13.062 1 89.56 40 SER B O 1
ATOM 1782 N N . GLU B 1 41 ? -8.633 -5.457 -10.898 1 90.25 41 GLU B N 1
ATOM 1783 C CA . GLU B 1 41 ? -7.426 -4.652 -11.047 1 90.25 41 GLU B CA 1
ATOM 1784 C C . GLU B 1 41 ? -6.18 -5.453 -10.688 1 90.25 41 GLU B C 1
ATOM 1786 O O . GLU B 1 41 ? -5.082 -5.152 -11.156 1 90.25 41 GLU B O 1
ATOM 1791 N N . ARG B 1 42 ? -6.199 -6.367 -9.82 1 90.06 42 ARG B N 1
ATOM 1792 C CA . ARG B 1 42 ? -5.336 -7.512 -9.547 1 90.06 42 ARG B CA 1
ATOM 1793 C C . ARG B 1 42 ? -4.109 -7.094 -8.742 1 90.06 42 ARG B C 1
ATOM 1795 O O . ARG B 1 42 ? -3.646 -7.832 -7.871 1 90.06 42 ARG B O 1
ATOM 1802 N N . THR B 1 43 ? -3.521 -5.844 -9 1 92.88 43 THR B N 1
ATOM 1803 C CA . THR B 1 43 ? -2.236 -5.535 -8.383 1 92.88 43 THR B CA 1
ATOM 1804 C C . THR B 1 43 ? -2.424 -5.094 -6.938 1 92.88 43 THR B C 1
ATOM 1806 O O . THR B 1 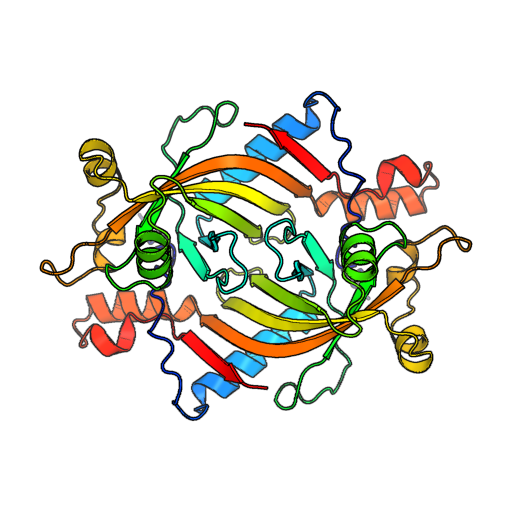43 ? -3.25 -4.223 -6.648 1 92.88 43 THR B O 1
ATOM 1809 N N . VAL B 1 44 ? -1.76 -5.723 -5.992 1 94.94 44 VAL B N 1
ATOM 1810 C CA . VAL B 1 44 ? -1.716 -5.355 -4.582 1 94.94 44 VAL B CA 1
ATOM 1811 C C . VAL B 1 44 ? -0.265 -5.172 -4.141 1 94.94 44 VAL B C 1
ATOM 1813 O O . VAL B 1 44 ? 0.661 -5.598 -4.836 1 94.94 44 VAL B O 1
ATOM 1816 N N . MET B 1 45 ? 0.001 -4.441 -3.051 1 96.12 45 MET B N 1
ATOM 1817 C CA . MET B 1 45 ? 1.311 -4.367 -2.41 1 96.12 45 MET B CA 1
ATOM 1818 C C . MET B 1 45 ? 1.412 -5.367 -1.263 1 96.12 45 MET B C 1
ATOM 1820 O O . MET B 1 45 ? 0.848 -5.145 -0.19 1 96.12 45 MET B O 1
ATOM 1824 N N . LEU B 1 46 ? 2.143 -6.469 -1.493 1 95.06 46 LEU B N 1
ATOM 1825 C CA . LEU B 1 46 ? 2.156 -7.613 -0.588 1 95.06 46 LEU B CA 1
ATOM 1826 C C . LEU B 1 46 ? 3.443 -7.641 0.23 1 95.06 46 LEU B C 1
ATOM 1828 O O . LEU B 1 46 ? 4.531 -7.41 -0.305 1 95.06 46 LEU B O 1
ATOM 1832 N N . SER B 1 47 ? 3.312 -7.93 1.529 1 94.25 47 SER B N 1
ATOM 1833 C CA . SER B 1 47 ? 4.461 -8.023 2.424 1 94.25 47 SER B CA 1
ATOM 1834 C C . SER B 1 47 ? 4.227 -9.07 3.51 1 94.25 47 SER B C 1
ATOM 1836 O O . SER B 1 47 ? 3.088 -9.297 3.926 1 94.25 47 SER B O 1
ATOM 1838 N N . LEU B 1 48 ? 5.309 -9.703 3.953 1 92.12 48 LEU B N 1
ATOM 1839 C CA . LEU B 1 48 ? 5.246 -10.367 5.25 1 92.12 48 LEU B CA 1
ATOM 1840 C C . LEU B 1 48 ? 5.129 -9.344 6.375 1 92.12 48 LEU B C 1
ATOM 1842 O O . LEU B 1 48 ? 5.508 -8.18 6.211 1 92.12 48 LEU B O 1
ATOM 1846 N N . ASN B 1 49 ? 4.48 -9.766 7.406 1 89.69 49 ASN B N 1
ATOM 1847 C CA . ASN B 1 49 ? 4.449 -8.938 8.609 1 89.69 49 ASN B CA 1
ATOM 1848 C C . ASN B 1 49 ? 5.73 -9.086 9.422 1 89.69 49 ASN B C 1
ATOM 1850 O O . ASN B 1 49 ? 5.734 -9.719 10.477 1 89.69 49 ASN B O 1
ATOM 1854 N N . ALA B 1 50 ? 6.789 -8.555 8.969 1 82.31 50 ALA B N 1
ATOM 1855 C CA . ALA B 1 50 ? 8.102 -8.578 9.609 1 82.31 50 ALA B CA 1
ATOM 1856 C C . ALA B 1 50 ? 8.805 -7.227 9.461 1 82.31 50 ALA B C 1
ATOM 1858 O O . ALA B 1 50 ? 8.602 -6.523 8.469 1 82.31 50 ALA B O 1
ATOM 1859 N N . ALA B 1 51 ? 9.602 -6.895 10.43 1 72.12 51 ALA B N 1
ATOM 1860 C CA . ALA B 1 51 ? 10.234 -5.582 10.508 1 72.12 51 ALA B CA 1
ATOM 1861 C C . ALA B 1 51 ? 11.086 -5.312 9.266 1 72.12 51 ALA B C 1
ATOM 1863 O O . ALA B 1 51 ? 11.18 -4.172 8.812 1 72.12 51 ALA B O 1
ATOM 1864 N N . ASP B 1 52 ? 11.656 -6.305 8.648 1 77.94 52 ASP B N 1
ATOM 1865 C CA . ASP B 1 52 ? 12.586 -6.051 7.555 1 77.94 52 ASP B CA 1
ATOM 1866 C C . ASP B 1 52 ? 11.93 -6.316 6.203 1 77.94 52 ASP B C 1
ATOM 1868 O O . ASP B 1 52 ? 12.531 -6.078 5.152 1 77.94 52 ASP B O 1
ATOM 1872 N N . ALA B 1 53 ? 10.703 -6.734 6.254 1 83.69 53 ALA B N 1
ATOM 1873 C CA . ALA B 1 53 ? 10.008 -7.027 5.004 1 83.69 53 ALA B CA 1
ATOM 1874 C C . ALA B 1 53 ? 9.32 -5.777 4.457 1 83.69 53 ALA B C 1
ATOM 1876 O O . ALA B 1 53 ? 8.781 -4.973 5.223 1 83.69 53 ALA B O 1
ATOM 1877 N N . LEU B 1 54 ? 9.414 -5.594 3.145 1 86 54 LEU B N 1
ATOM 1878 C CA . LEU B 1 54 ? 8.773 -4.445 2.514 1 86 54 LEU B CA 1
ATOM 1879 C C . LEU B 1 54 ? 7.746 -4.891 1.481 1 86 54 LEU B C 1
ATOM 1881 O O . LEU B 1 54 ? 7.973 -5.863 0.755 1 86 54 LEU B O 1
ATOM 1885 N N . PRO B 1 55 ? 6.68 -4.137 1.457 1 93.75 55 PRO B N 1
ATOM 1886 C CA . PRO B 1 55 ? 5.664 -4.461 0.452 1 93.75 55 PRO B CA 1
ATOM 1887 C C . PRO B 1 55 ? 6.18 -4.309 -0.977 1 93.75 55 PRO B C 1
ATOM 1889 O O . PRO B 1 55 ? 6.969 -3.402 -1.259 1 93.75 55 PRO B O 1
ATOM 1892 N N . ARG B 1 56 ? 5.75 -5.172 -1.794 1 90.75 56 ARG B N 1
ATOM 1893 C CA . ARG B 1 56 ? 6.039 -5.125 -3.225 1 90.75 56 ARG B CA 1
ATOM 1894 C C . ARG B 1 56 ? 4.785 -5.41 -4.047 1 90.75 56 ARG B C 1
ATOM 1896 O O . ARG B 1 56 ? 3.855 -6.059 -3.564 1 90.75 56 ARG B O 1
ATOM 1903 N N . PRO B 1 57 ? 4.793 -4.898 -5.258 1 92.75 57 PRO B N 1
ATOM 1904 C CA . PRO B 1 57 ? 3.611 -5.184 -6.078 1 92.75 57 PRO B CA 1
ATOM 1905 C C . PRO B 1 57 ? 3.545 -6.641 -6.527 1 92.75 57 PRO B C 1
ATOM 1907 O O . PRO B 1 57 ? 4.543 -7.191 -7 1 92.75 57 PRO B O 1
ATOM 1910 N N . MET B 1 58 ? 2.396 -7.227 -6.285 1 90.88 58 MET B N 1
ATOM 1911 C CA . MET B 1 58 ? 2.1 -8.594 -6.715 1 90.88 58 MET B CA 1
ATOM 1912 C C . MET B 1 58 ? 0.718 -8.672 -7.359 1 90.88 58 MET B C 1
ATOM 1914 O O . MET B 1 58 ? -0.182 -7.906 -7 1 90.88 58 MET B O 1
ATOM 1918 N N . THR B 1 59 ? 0.612 -9.57 -8.312 1 91.12 59 THR B N 1
ATOM 1919 C CA . THR B 1 59 ? -0.673 -9.797 -8.961 1 91.12 59 THR B CA 1
ATOM 1920 C C . THR B 1 59 ? -1.487 -10.844 -8.203 1 91.12 59 THR B C 1
ATOM 1922 O O . THR B 1 59 ? -1.096 -12.008 -8.133 1 91.12 59 THR B O 1
ATOM 1925 N N . ALA B 1 60 ? -2.609 -10.406 -7.734 1 92.12 60 ALA B N 1
ATOM 1926 C CA . ALA B 1 60 ? -3.504 -11.305 -7.016 1 92.12 60 ALA B CA 1
ATOM 1927 C C . ALA B 1 60 ? -4.402 -12.078 -7.98 1 92.12 60 ALA B C 1
ATOM 1929 O O . ALA B 1 60 ? -4.984 -11.492 -8.898 1 92.12 60 ALA B O 1
ATOM 1930 N N . LEU B 1 61 ? -4.395 -13.344 -7.766 1 90.94 61 LEU B N 1
ATOM 1931 C CA . LEU B 1 61 ? -5.289 -14.242 -8.492 1 90.94 61 LEU B CA 1
ATOM 1932 C C . LEU B 1 61 ? -6.402 -14.758 -7.586 1 90.94 61 LEU B C 1
ATOM 1934 O O . LEU B 1 61 ? -6.133 -15.445 -6.598 1 90.94 61 LEU B O 1
ATOM 1938 N N . ILE B 1 62 ? -7.602 -14.359 -7.953 1 89.69 62 ILE B N 1
ATOM 1939 C CA . ILE B 1 62 ? -8.766 -14.758 -7.168 1 89.69 62 ILE B CA 1
ATOM 1940 C C . ILE B 1 62 ? -9.594 -15.773 -7.957 1 89.69 62 ILE B C 1
ATOM 1942 O O . ILE B 1 62 ? -9.883 -15.57 -9.133 1 89.69 62 ILE B O 1
ATOM 1946 N N . GLU B 1 63 ? -9.883 -16.891 -7.219 1 81.81 63 GLU B N 1
ATOM 1947 C CA . GLU B 1 63 ? -10.688 -17.891 -7.906 1 81.81 63 GLU B CA 1
ATOM 1948 C C . GLU B 1 63 ? -12.07 -17.359 -8.242 1 81.81 63 GLU B C 1
ATOM 1950 O O . GLU B 1 63 ? -12.742 -16.766 -7.395 1 81.81 63 GLU B O 1
ATOM 1955 N N . PRO B 1 64 ? -12.422 -17.578 -9.516 1 73.25 64 PRO B N 1
ATOM 1956 C CA . PRO B 1 64 ? -13.781 -17.172 -9.891 1 73.25 64 PRO B CA 1
ATOM 1957 C C . PRO B 1 64 ? -14.852 -17.859 -9.047 1 73.25 64 PRO B C 1
ATOM 1959 O O . PRO B 1 64 ? -14.711 -19.031 -8.68 1 73.25 64 PRO B O 1
ATOM 1962 N N . GLY B 1 65 ? -15.891 -17.188 -8.805 1 65.31 65 GLY B N 1
ATOM 1963 C CA . GLY B 1 65 ? -17.016 -17.766 -8.086 1 65.31 65 GLY B CA 1
ATOM 1964 C C . GLY B 1 65 ? -16.812 -17.812 -6.586 1 65.31 65 GLY B C 1
ATOM 1965 O O . GLY B 1 65 ? -17.688 -18.25 -5.844 1 65.31 65 GLY B O 1
ATOM 1966 N N . THR B 1 66 ? -15.562 -17.594 -6.242 1 60.78 66 THR B N 1
ATOM 1967 C CA . THR B 1 66 ? -15.328 -17.516 -4.805 1 60.78 66 THR B CA 1
ATOM 1968 C C . THR B 1 66 ? -16.297 -16.531 -4.156 1 60.78 66 THR B C 1
ATOM 1970 O O . THR B 1 66 ? -16.578 -15.469 -4.719 1 60.78 66 THR B O 1
ATOM 1973 N N . ASP B 1 67 ? -17.109 -17.141 -3.211 1 60.19 67 ASP B N 1
ATOM 1974 C CA . ASP B 1 67 ? -17.953 -16.25 -2.418 1 60.19 67 ASP B CA 1
ATOM 1975 C C . ASP B 1 67 ? -17.094 -15.242 -1.645 1 60.19 67 ASP B C 1
ATOM 1977 O O . ASP B 1 67 ? -16.422 -15.602 -0.677 1 60.19 67 ASP B O 1
ATOM 1981 N N . GLU B 1 68 ? -17.031 -14.055 -2.184 1 55.38 68 GLU B N 1
ATOM 1982 C CA . GLU B 1 68 ? -16.219 -12.992 -1.607 1 55.38 68 GLU B CA 1
ATOM 1983 C C . GLU B 1 68 ? -16.547 -12.773 -0.134 1 55.38 68 GLU B C 1
ATOM 1985 O O . GLU B 1 68 ? -15.734 -12.227 0.616 1 55.38 68 GLU B O 1
ATOM 1990 N N . LYS B 1 69 ? -17.812 -13.125 0.16 1 56.47 69 LYS B N 1
ATOM 1991 C CA . LYS B 1 69 ? -18.234 -12.992 1.553 1 56.47 69 LYS B CA 1
ATOM 1992 C C . LYS B 1 69 ? -17.609 -14.07 2.426 1 56.47 69 LYS B C 1
ATOM 1994 O O . LYS B 1 69 ? -17.547 -13.93 3.648 1 56.47 69 LYS B O 1
ATOM 1999 N N . VAL B 1 70 ? -17.266 -15.109 1.748 1 58.53 70 VAL B N 1
ATOM 2000 C CA . VAL B 1 70 ? -16.828 -16.25 2.543 1 58.53 70 VAL B CA 1
ATOM 2001 C C . VAL B 1 70 ? -15.367 -16.578 2.229 1 58.53 70 VAL B C 1
ATOM 2003 O O . VAL B 1 70 ? -15.078 -17.484 1.445 1 58.53 70 VAL B O 1
ATOM 2006 N N . ASN B 1 71 ? -14.43 -15.938 2.762 1 62.38 71 ASN B N 1
ATOM 2007 C CA . ASN B 1 71 ? -12.992 -16.156 2.902 1 62.38 71 ASN B CA 1
ATOM 2008 C C . ASN B 1 71 ? -12.289 -16.125 1.548 1 62.38 71 ASN B C 1
ATOM 2010 O O . ASN B 1 71 ? -11.883 -17.172 1.041 1 62.38 71 ASN B O 1
ATOM 2014 N N . PRO B 1 72 ? -12.203 -14.969 0.979 1 82.88 72 PRO B N 1
ATOM 2015 C CA . PRO B 1 72 ? -11.5 -14.938 -0.306 1 82.88 72 PRO B CA 1
ATOM 2016 C C . PRO B 1 72 ? -10.023 -15.312 -0.178 1 82.88 72 PRO B C 1
ATOM 2018 O O . PRO B 1 72 ? -9.375 -14.961 0.812 1 82.88 72 PRO B O 1
ATOM 2021 N N . VAL B 1 73 ? -9.648 -16.453 -0.89 1 91.5 73 VAL B N 1
ATOM 2022 C CA . VAL B 1 73 ? -8.234 -16.797 -0.964 1 91.5 73 VAL B CA 1
ATOM 2023 C C . VAL B 1 73 ? -7.59 -16.094 -2.152 1 91.5 73 VAL B C 1
ATOM 2025 O O . VAL B 1 73 ? -8.156 -16.062 -3.248 1 91.5 73 VAL B O 1
ATOM 2028 N N . ALA B 1 74 ? -6.531 -15.43 -1.854 1 94.56 74 ALA B N 1
ATOM 2029 C CA . ALA B 1 74 ? -5.738 -14.859 -2.938 1 94.56 74 ALA B CA 1
ATOM 2030 C C . ALA B 1 74 ? -4.516 -15.719 -3.236 1 94.56 74 ALA B C 1
ATOM 2032 O O . ALA B 1 74 ? -3.84 -16.188 -2.318 1 94.56 74 ALA B O 1
ATOM 2033 N N . TRP B 1 75 ? -4.266 -15.906 -4.5 1 94.25 75 TRP B N 1
ATOM 2034 C CA . TRP B 1 75 ? -3.111 -16.672 -4.957 1 94.25 75 TRP B CA 1
ATOM 2035 C C . TRP B 1 75 ? -2.125 -15.773 -5.699 1 94.25 75 TRP B C 1
ATOM 2037 O O . TRP B 1 75 ? -2.523 -14.805 -6.344 1 94.25 75 TRP B O 1
ATOM 2047 N N . PHE B 1 76 ? -0.822 -16.141 -5.609 1 93.56 76 PHE B N 1
ATOM 2048 C CA . PHE B 1 76 ? 0.238 -15.406 -6.293 1 93.56 76 PHE B CA 1
ATOM 2049 C C . PHE B 1 76 ? 1.26 -16.375 -6.891 1 93.56 76 PHE B C 1
ATOM 2051 O O . PHE B 1 76 ? 1.577 -17.391 -6.293 1 93.56 76 PHE B O 1
ATOM 2058 N N . TYR B 1 77 ? 1.797 -15.969 -8.047 1 92.12 77 TYR B N 1
ATOM 2059 C CA . TYR B 1 77 ? 3.037 -16.562 -8.531 1 92.12 77 TYR B CA 1
ATOM 2060 C C . TYR B 1 77 ? 4.23 -15.68 -8.211 1 92.12 77 TYR B C 1
ATOM 2062 O O . TYR B 1 77 ? 4.145 -14.453 -8.312 1 92.12 77 TYR B O 1
ATOM 2070 N N . ALA B 1 78 ? 5.254 -16.297 -7.742 1 91.19 78 ALA B N 1
ATOM 2071 C CA . ALA B 1 78 ? 6.508 -15.602 -7.469 1 91.19 78 ALA B CA 1
ATOM 2072 C C . ALA B 1 78 ? 7.699 -16.375 -8.016 1 91.19 78 ALA B C 1
ATOM 2074 O O . ALA B 1 78 ? 7.637 -17.609 -8.148 1 91.19 78 ALA B O 1
ATOM 2075 N N . GLY B 1 79 ? 8.734 -15.617 -8.438 1 88.56 79 GLY B N 1
ATOM 2076 C CA . GLY B 1 79 ? 9.969 -16.312 -8.789 1 88.56 79 GLY B CA 1
ATOM 2077 C C . GLY B 1 79 ? 10.586 -17.047 -7.625 1 88.56 79 GLY B C 1
ATOM 2078 O O . GLY B 1 79 ? 10.391 -16.672 -6.465 1 88.56 79 GLY B O 1
ATOM 2079 N N . GLN B 1 80 ? 11.383 -18.078 -7.93 1 87.44 80 GLN B N 1
ATOM 2080 C CA . GLN B 1 80 ? 12.055 -18.875 -6.914 1 87.44 80 GLN B CA 1
ATOM 2081 C C . GLN B 1 80 ? 12.961 -18.016 -6.039 1 87.44 80 GLN B C 1
ATOM 2083 O O . GLN B 1 80 ? 13.133 -18.297 -4.852 1 87.44 80 GLN B O 1
ATOM 2088 N N . ASN B 1 81 ? 13.508 -17 -6.566 1 84.06 81 ASN B N 1
ATOM 2089 C CA . ASN B 1 81 ? 14.469 -16.172 -5.855 1 84.06 81 ASN B CA 1
ATOM 2090 C C . ASN B 1 81 ? 13.859 -14.828 -5.457 1 84.06 81 ASN B C 1
ATOM 2092 O O . ASN B 1 81 ? 14.578 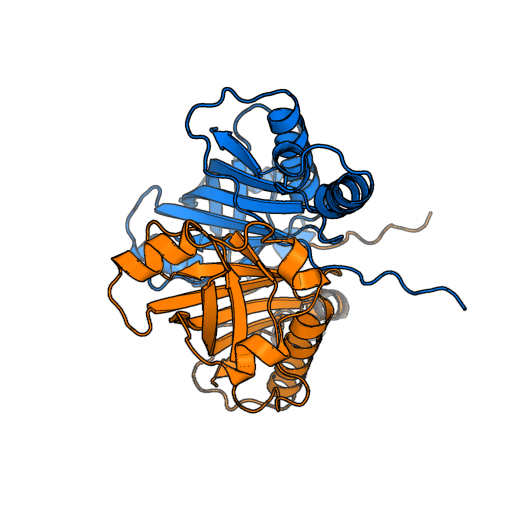-13.906 -5.078 1 84.06 81 ASN B O 1
ATOM 2096 N N . ASP B 1 82 ? 12.555 -14.734 -5.621 1 83.25 82 ASP B N 1
ATOM 2097 C CA . ASP B 1 82 ? 11.867 -13.547 -5.133 1 83.25 82 ASP B CA 1
ATOM 2098 C C . ASP B 1 82 ? 12.133 -13.336 -3.643 1 83.25 82 ASP B C 1
ATOM 2100 O O . ASP B 1 82 ? 12.086 -14.281 -2.857 1 83.25 82 ASP B O 1
ATOM 2104 N N . PRO B 1 83 ? 12.453 -12.086 -3.256 1 82.44 83 PRO B N 1
ATOM 2105 C CA . PRO B 1 83 ? 12.688 -11.805 -1.838 1 82.44 83 PRO B CA 1
ATOM 2106 C C . PRO B 1 83 ? 11.562 -12.305 -0.938 1 82.44 83 PRO B C 1
ATOM 2108 O O . PRO B 1 83 ? 11.82 -12.789 0.167 1 82.44 83 PRO B O 1
ATOM 2111 N N . LEU B 1 84 ? 10.328 -12.195 -1.396 1 86 84 LEU B N 1
ATOM 2112 C CA . LEU B 1 84 ? 9.195 -12.688 -0.617 1 86 84 LEU B CA 1
ATOM 2113 C C . LEU B 1 84 ? 9.312 -14.188 -0.369 1 86 84 LEU B C 1
ATOM 2115 O O . LEU B 1 84 ? 9.078 -14.656 0.745 1 86 84 LEU B O 1
ATOM 2119 N N . VAL B 1 85 ? 9.672 -14.922 -1.382 1 89.88 85 VAL B N 1
ATOM 2120 C CA . VAL B 1 85 ? 9.812 -16.375 -1.279 1 89.88 85 VAL B CA 1
ATOM 2121 C C . VAL B 1 85 ? 10.992 -16.719 -0.372 1 89.88 85 VAL B C 1
ATOM 2123 O O . VAL B 1 85 ? 10.891 -17.594 0.487 1 89.88 85 VAL B O 1
ATOM 2126 N N . THR B 1 86 ? 12.062 -15.977 -0.556 1 87.56 86 THR B N 1
ATOM 2127 C CA . THR B 1 86 ? 13.242 -16.188 0.274 1 87.56 86 THR B CA 1
ATOM 2128 C C . THR B 1 86 ? 12.922 -15.922 1.743 1 87.56 86 THR B C 1
ATOM 2130 O O . THR B 1 86 ? 13.281 -16.719 2.613 1 87.56 86 THR B O 1
ATOM 2133 N N . GLU B 1 87 ? 12.203 -14.852 1.965 1 86.25 87 GLU B N 1
ATOM 2134 C CA . GLU B 1 87 ? 11.805 -14.5 3.324 1 86.25 87 GLU B CA 1
ATOM 2135 C C . GLU B 1 87 ? 10.875 -15.547 3.922 1 86.25 87 GLU B C 1
ATOM 2137 O O . GLU B 1 87 ? 10.992 -15.891 5.102 1 86.25 87 GLU B O 1
ATOM 2142 N N . LEU B 1 88 ? 10 -16 3.146 1 89.06 88 LEU B N 1
ATOM 2143 C CA . LEU B 1 88 ? 9.047 -17.016 3.586 1 89.06 88 LEU B CA 1
ATOM 2144 C C . LEU B 1 88 ? 9.766 -18.312 3.949 1 89.06 88 LEU B C 1
ATOM 2146 O O . LEU B 1 88 ? 9.477 -18.922 4.984 1 89.06 88 LEU B O 1
ATOM 2150 N N . ARG B 1 89 ? 10.688 -18.703 3.152 1 88.25 89 ARG B N 1
ATOM 2151 C CA . ARG B 1 89 ? 11.445 -19.922 3.408 1 88.25 89 ARG B CA 1
ATOM 2152 C C . ARG B 1 89 ? 12.312 -19.766 4.656 1 88.25 89 ARG B C 1
ATOM 2154 O O . ARG B 1 89 ? 12.43 -20.703 5.445 1 88.25 89 ARG B O 1
ATOM 2161 N N . GLN B 1 90 ? 12.836 -18.625 4.863 1 87 90 GLN B N 1
ATOM 2162 C CA . GLN B 1 90 ? 13.695 -18.359 6.008 1 87 90 GLN B CA 1
ATOM 2163 C C . GLN B 1 90 ? 12.891 -18.312 7.301 1 87 90 GLN B C 1
ATOM 2165 O O . GLN B 1 90 ? 13.414 -18.609 8.375 1 87 90 GLN B O 1
ATOM 2170 N N . SER B 1 91 ? 11.656 -17.844 7.094 1 83.19 91 SER B N 1
ATOM 2171 C CA . SER B 1 91 ? 10.82 -17.75 8.281 1 83.19 91 SER B CA 1
ATOM 2172 C C . SER B 1 91 ? 10.539 -19.141 8.859 1 83.19 91 SER B C 1
ATOM 2174 O O . SER B 1 91 ? 10.281 -19.281 10.055 1 83.19 91 SER B O 1
ATOM 2176 N N . GLY B 1 92 ? 10.594 -20.203 8.039 1 80.75 92 GLY B N 1
ATOM 2177 C CA . GLY B 1 92 ? 10.328 -21.562 8.461 1 80.75 92 GLY B CA 1
ATOM 2178 C C . GLY B 1 92 ? 8.867 -21.812 8.789 1 80.75 92 GLY B C 1
ATOM 2179 O O . GLY B 1 92 ? 8.484 -22.938 9.125 1 80.75 92 GLY B O 1
ATOM 2180 N N . ALA B 1 93 ? 8.078 -20.781 8.789 1 79 93 ALA B N 1
ATOM 2181 C CA . ALA B 1 93 ? 6.66 -20.906 9.125 1 79 93 ALA B CA 1
ATOM 2182 C C . ALA B 1 93 ? 5.879 -21.516 7.965 1 79 93 ALA B C 1
ATOM 2184 O O . ALA B 1 93 ? 6.145 -21.203 6.801 1 79 93 ALA B O 1
ATOM 2185 N N . ALA B 1 94 ? 5 -22.469 8.266 1 82.31 94 ALA B N 1
ATOM 2186 C CA . ALA B 1 94 ? 4.109 -23.031 7.25 1 82.31 94 ALA B CA 1
ATOM 2187 C C . ALA B 1 94 ? 3.17 -21.953 6.703 1 82.31 94 ALA B C 1
ATOM 2189 O O . ALA B 1 94 ? 2.842 -21.953 5.516 1 82.31 94 ALA B O 1
ATOM 2190 N N . ASN B 1 95 ? 2.75 -21.109 7.629 1 90.69 95 ASN B N 1
ATOM 2191 C CA . ASN B 1 95 ? 1.932 -19.938 7.34 1 90.69 95 ASN B CA 1
ATOM 2192 C C . ASN B 1 95 ? 2.48 -18.688 8.023 1 90.69 95 ASN B C 1
ATOM 2194 O O . ASN B 1 95 ? 2.393 -18.547 9.242 1 90.69 95 ASN B O 1
ATOM 2198 N N . ALA B 1 96 ? 3.047 -17.875 7.266 1 93.62 96 ALA B N 1
ATOM 2199 C CA . ALA B 1 96 ? 3.65 -16.656 7.82 1 93.62 96 ALA B CA 1
ATOM 2200 C C . ALA B 1 96 ? 2.652 -15.508 7.832 1 93.62 96 ALA B C 1
ATOM 2202 O O . ALA B 1 96 ? 1.898 -15.32 6.875 1 93.62 96 ALA B O 1
ATOM 2203 N N . PRO B 1 97 ? 2.568 -14.773 8.992 1 93.94 97 PRO B N 1
ATOM 2204 C CA . PRO B 1 97 ? 1.743 -13.562 8.977 1 93.94 97 PRO B CA 1
ATOM 2205 C C . PRO B 1 97 ? 2.135 -12.602 7.855 1 93.94 97 PRO B C 1
ATOM 2207 O O . PRO B 1 97 ? 3.326 -12.375 7.621 1 93.94 97 PRO B O 1
ATOM 2210 N N . ALA B 1 98 ? 1.173 -12.109 7.164 1 94.62 98 ALA B N 1
ATOM 2211 C CA . ALA B 1 98 ? 1.377 -11.227 6.02 1 94.62 98 ALA B CA 1
ATOM 2212 C C . ALA B 1 98 ? 0.221 -10.242 5.875 1 94.62 98 ALA B C 1
ATOM 2214 O O . ALA B 1 98 ? -0.789 -10.352 6.574 1 94.62 98 ALA B O 1
ATOM 2215 N N . PHE B 1 99 ? 0.394 -9.242 5.07 1 94.88 99 PHE B N 1
ATOM 2216 C CA . PHE B 1 99 ? -0.667 -8.32 4.684 1 94.88 99 PHE B CA 1
ATOM 2217 C C . PHE B 1 99 ? -0.471 -7.836 3.252 1 94.88 99 PHE B C 1
ATOM 2219 O O . PHE B 1 99 ? 0.612 -7.984 2.684 1 94.88 99 PHE B O 1
ATOM 2226 N N . PHE B 1 100 ? -1.521 -7.344 2.678 1 96.25 100 PHE B N 1
ATOM 2227 C CA . PHE B 1 100 ? -1.348 -6.531 1.477 1 96.25 100 PHE B CA 1
ATOM 2228 C C . PHE B 1 100 ? -2.223 -5.285 1.535 1 96.25 100 PHE B C 1
ATOM 2230 O O . PHE B 1 100 ? -3.238 -5.266 2.232 1 96.25 100 PHE B O 1
ATOM 2237 N N . THR B 1 101 ? -1.728 -4.211 0.877 1 97.19 101 THR B N 1
ATOM 2238 C CA . THR B 1 101 ? -2.551 -3.025 0.658 1 97.19 101 THR B CA 1
ATOM 2239 C C . THR B 1 101 ? -3.092 -3 -0.769 1 97.19 101 THR B C 1
ATOM 2241 O O . THR B 1 101 ? -2.465 -3.535 -1.686 1 97.19 101 THR B O 1
ATOM 2244 N N . PHE B 1 102 ? -4.266 -2.494 -0.86 1 95.5 102 PHE B N 1
ATOM 2245 C CA . PHE B 1 102 ? -4.902 -2.299 -2.156 1 95.5 102 PHE B CA 1
ATOM 2246 C C . PHE B 1 102 ? -5.363 -0.856 -2.322 1 95.5 102 PHE B C 1
ATOM 2248 O O . PHE B 1 102 ? -5.938 -0.273 -1.401 1 95.5 102 PHE B O 1
ATOM 2255 N N . THR B 1 103 ? -4.969 -0.244 -3.383 1 95.12 103 THR B N 1
ATOM 2256 C CA . THR B 1 103 ? -5.426 1.07 -3.82 1 95.12 103 THR B CA 1
ATOM 2257 C C . THR B 1 103 ? -6.094 0.983 -5.188 1 95.12 103 THR B C 1
ATOM 2259 O O . THR B 1 103 ? -5.457 0.604 -6.176 1 95.12 103 THR B O 1
ATOM 2262 N N . SER B 1 104 ? -7.387 1.338 -5.207 1 93.62 104 SER B N 1
ATOM 2263 C CA . SER B 1 104 ? -8.102 1.26 -6.477 1 93.62 104 SER B CA 1
ATOM 2264 C C . SER B 1 104 ? -7.594 2.309 -7.461 1 93.62 104 SER B C 1
ATOM 2266 O O . SER B 1 104 ? -7.078 3.352 -7.055 1 93.62 104 SER B O 1
ATOM 2268 N N . ARG B 1 105 ? -7.758 2.094 -8.742 1 90.44 105 ARG B N 1
ATOM 2269 C CA . ARG B 1 105 ? -7.285 2.973 -9.805 1 90.44 105 ARG B CA 1
ATOM 2270 C C . ARG B 1 105 ? -7.934 4.348 -9.711 1 90.44 105 ARG B C 1
ATOM 2272 O O . ARG B 1 105 ? -7.324 5.355 -10.07 1 90.44 105 ARG B O 1
ATOM 2279 N N . ASP B 1 106 ? -9.078 4.426 -9.273 1 85.75 106 ASP B N 1
ATOM 2280 C CA . ASP B 1 106 ? -9.766 5.711 -9.18 1 85.75 106 ASP B CA 1
ATOM 2281 C C . ASP B 1 106 ? -9.484 6.383 -7.832 1 85.75 106 ASP B C 1
ATOM 2283 O O . ASP B 1 106 ? -9.953 7.496 -7.582 1 85.75 106 ASP B O 1
ATOM 2287 N N . HIS B 1 107 ? -8.766 5.691 -6.945 1 86.94 107 HIS B N 1
ATOM 2288 C CA . HIS B 1 107 ? -8.398 6.137 -5.605 1 86.94 107 HIS B CA 1
ATOM 2289 C C . HIS B 1 107 ? -9.641 6.418 -4.762 1 86.94 107 HIS B C 1
ATOM 2291 O O . HIS B 1 107 ? -9.656 7.355 -3.961 1 86.94 107 HIS B O 1
ATOM 2297 N N . HIS B 1 108 ? -10.688 5.602 -4.988 1 86.31 108 HIS B N 1
ATOM 2298 C CA . HIS B 1 108 ? -11.891 5.746 -4.176 1 86.31 108 HIS B CA 1
ATOM 2299 C C . HIS B 1 108 ? -11.961 4.668 -3.096 1 86.31 108 HIS B C 1
ATOM 2301 O O . HIS B 1 108 ? -12.781 4.754 -2.182 1 86.31 108 HIS B O 1
ATOM 2307 N N . LEU B 1 109 ? -11.156 3.691 -3.256 1 89.69 109 LEU B N 1
ATOM 2308 C CA . LEU B 1 109 ? -11.133 2.631 -2.254 1 89.69 109 LEU B CA 1
ATOM 2309 C C . LEU B 1 109 ? -9.703 2.275 -1.869 1 89.69 109 LEU B C 1
ATOM 2311 O O . LEU B 1 109 ? -8.852 2.062 -2.74 1 89.69 109 LEU B O 1
ATOM 2315 N N . PHE B 1 110 ? -9.383 2.275 -0.599 1 92.75 110 PHE B N 1
ATOM 2316 C CA . PHE B 1 110 ? -8.141 1.827 0.009 1 92.75 110 PHE B CA 1
ATOM 2317 C C . PHE B 1 110 ? -8.391 0.689 0.991 1 92.75 110 PHE B C 1
ATOM 2319 O O . PHE B 1 110 ? -9.406 0.687 1.696 1 92.75 110 PHE B O 1
ATOM 2326 N N . ALA B 1 111 ? -7.449 -0.261 1.02 1 92.94 111 ALA B N 1
ATOM 2327 C CA . ALA B 1 111 ? -7.656 -1.356 1.963 1 92.94 111 ALA B CA 1
ATOM 2328 C C . ALA B 1 111 ? -6.328 -1.928 2.441 1 92.94 111 ALA B C 1
ATOM 2330 O O . ALA B 1 111 ? -5.328 -1.888 1.716 1 92.94 111 ALA B O 1
ATOM 2331 N N . THR B 1 112 ? -6.301 -2.318 3.643 1 94.12 112 THR B N 1
ATOM 2332 C CA . THR B 1 112 ? -5.289 -3.223 4.184 1 94.12 112 THR B CA 1
ATOM 2333 C C . THR B 1 112 ? -5.918 -4.559 4.582 1 94.12 112 THR B C 1
ATOM 2335 O O . THR B 1 112 ? -6.898 -4.59 5.328 1 94.12 112 THR B O 1
ATOM 2338 N N . VAL B 1 113 ? -5.414 -5.609 4.016 1 92.81 113 VAL B N 1
ATOM 2339 C CA . VAL B 1 113 ? -5.879 -6.961 4.32 1 92.81 113 VAL B CA 1
ATOM 2340 C C . VAL B 1 113 ? -4.777 -7.738 5.035 1 92.81 113 VAL B C 1
ATOM 2342 O O . VAL B 1 113 ? -3.668 -7.879 4.516 1 92.81 113 VAL B O 1
ATOM 2345 N N . ARG B 1 114 ? -5.102 -8.203 6.246 1 93.56 114 ARG B N 1
ATOM 2346 C CA . ARG B 1 114 ? -4.184 -9.039 7.008 1 93.56 114 ARG B CA 1
ATOM 2347 C C . ARG B 1 114 ? -4.52 -10.516 6.84 1 93.56 114 ARG B C 1
ATOM 2349 O O . ARG B 1 114 ? -5.688 -10.875 6.688 1 93.56 114 ARG B O 1
ATOM 2356 N N . GLY B 1 115 ? -3.469 -11.305 6.883 1 93.56 115 GLY B N 1
ATOM 2357 C CA . GLY B 1 115 ? -3.668 -12.742 6.797 1 93.56 115 GLY B CA 1
ATOM 2358 C C . GLY B 1 115 ? -2.379 -13.531 6.934 1 93.56 115 GLY B C 1
ATOM 2359 O O . GLY B 1 115 ? -1.466 -13.117 7.648 1 93.56 115 GLY B O 1
ATOM 2360 N N . ALA B 1 116 ? -2.426 -14.703 6.359 1 94.25 116 ALA B N 1
ATOM 2361 C CA . ALA B 1 116 ? -1.274 -15.602 6.344 1 94.25 116 ALA B CA 1
ATOM 2362 C C . ALA B 1 116 ? -0.95 -16.047 4.922 1 94.25 116 ALA B C 1
ATOM 2364 O O . ALA B 1 116 ? -1.851 -16.219 4.098 1 94.25 116 ALA B O 1
ATOM 2365 N N . ILE B 1 117 ? 0.341 -16.188 4.695 1 95.88 117 ILE B N 1
ATOM 2366 C CA . ILE B 1 117 ? 0.791 -16.594 3.367 1 95.88 117 ILE B CA 1
ATOM 2367 C C . ILE B 1 117 ? 1.667 -17.844 3.479 1 95.88 117 ILE B C 1
ATOM 2369 O O . ILE B 1 117 ? 2.393 -18 4.461 1 95.88 117 ILE B O 1
ATOM 2373 N N . ALA B 1 118 ? 1.574 -18.734 2.453 1 95.62 118 ALA B N 1
ATOM 2374 C CA . ALA B 1 118 ? 2.328 -19.984 2.418 1 95.62 118 ALA B CA 1
ATOM 2375 C C . ALA B 1 118 ? 2.646 -20.391 0.983 1 95.62 118 ALA B C 1
ATOM 2377 O O . ALA B 1 118 ? 1.942 -20 0.049 1 95.62 118 ALA B O 1
ATOM 2378 N N . VAL B 1 119 ? 3.766 -21.141 0.923 1 95 119 VAL B N 1
ATOM 2379 C CA . VAL B 1 119 ? 4.02 -21.812 -0.342 1 95 119 VAL B CA 1
ATOM 2380 C C . VAL B 1 119 ? 3.021 -22.953 -0.522 1 95 119 VAL B C 1
ATOM 2382 O O . VAL B 1 119 ? 2.74 -23.703 0.422 1 95 119 VAL B O 1
ATOM 2385 N N . SER B 1 120 ? 2.418 -23 -1.72 1 95.31 120 SER B N 1
ATOM 2386 C CA . SER B 1 120 ? 1.418 -24.031 -1.976 1 95.31 120 SER B CA 1
ATOM 2387 C C . SER B 1 120 ? 1.882 -25 -3.064 1 95.31 120 SER B C 1
ATOM 2389 O O . SER B 1 120 ? 2.479 -24.578 -4.059 1 95.31 120 SER B O 1
ATOM 2391 N N . ASP B 1 121 ? 1.562 -26.266 -2.816 1 94.06 121 ASP B N 1
ATOM 2392 C CA . ASP B 1 121 ? 1.828 -27.297 -3.822 1 94.06 121 ASP B CA 1
ATOM 2393 C C . ASP B 1 121 ? 0.533 -27.781 -4.469 1 94.06 121 ASP B C 1
ATOM 2395 O O . ASP B 1 121 ? 0.483 -28.891 -5.016 1 94.06 121 ASP B O 1
ATOM 2399 N N . ASP B 1 122 ? -0.506 -27.016 -4.406 1 94.69 122 ASP B N 1
ATOM 2400 C CA . ASP B 1 122 ? -1.812 -27.391 -4.938 1 94.69 122 ASP B CA 1
ATOM 2401 C C . ASP B 1 122 ? -1.782 -27.484 -6.461 1 94.69 122 ASP B C 1
ATOM 2403 O O . ASP B 1 122 ? -1.845 -26.469 -7.152 1 94.69 122 ASP B O 1
ATOM 2407 N N . ALA B 1 123 ? -1.754 -28.719 -6.973 1 95.06 123 ALA B N 1
ATOM 2408 C CA . ALA B 1 123 ? -1.628 -28.969 -8.406 1 95.06 123 ALA B CA 1
ATOM 2409 C C . ALA B 1 123 ? -2.861 -28.469 -9.156 1 95.06 123 ALA B C 1
ATOM 2411 O O . ALA B 1 123 ? -2.76 -28 -10.297 1 95.06 123 ALA B O 1
ATOM 2412 N N . ALA B 1 124 ? -4.039 -28.594 -8.555 1 94.38 124 ALA B N 1
ATOM 2413 C CA . ALA B 1 124 ? -5.273 -28.141 -9.195 1 94.38 124 ALA B CA 1
ATOM 2414 C C . ALA B 1 124 ? -5.277 -26.625 -9.375 1 94.38 124 ALA B C 1
ATOM 2416 O O . ALA B 1 124 ? -5.668 -26.125 -10.43 1 94.38 124 ALA B O 1
ATOM 2417 N N . ILE B 1 125 ? -4.785 -25.906 -8.328 1 93.06 125 ILE B N 1
ATOM 2418 C CA . ILE B 1 125 ? -4.746 -24.438 -8.383 1 93.06 125 ILE B CA 1
ATOM 2419 C C . ILE B 1 125 ? -3.701 -24 -9.406 1 93.06 125 ILE B C 1
ATOM 2421 O O . ILE B 1 125 ? -3.936 -23.062 -10.164 1 93.06 125 ILE B O 1
ATOM 2425 N N . ARG B 1 126 ? -2.5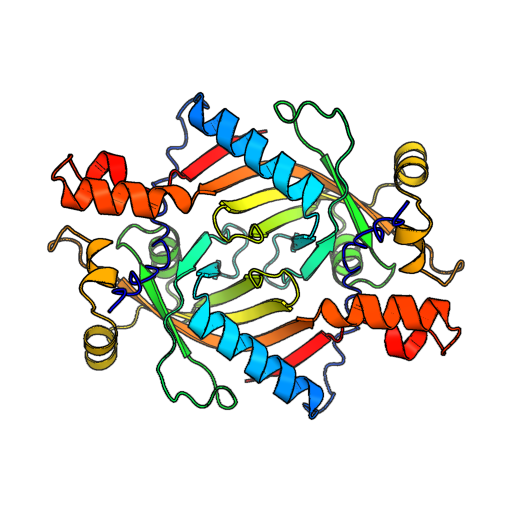59 -24.641 -9.398 1 94.31 126 ARG B N 1
ATOM 2426 C CA . ARG B 1 126 ? -1.519 -24.312 -10.367 1 94.31 126 ARG B CA 1
ATOM 2427 C C . ARG B 1 126 ? -2.045 -24.438 -11.797 1 94.31 126 ARG B C 1
ATOM 2429 O O . ARG B 1 126 ? -1.787 -23.578 -12.633 1 94.31 126 ARG B O 1
ATOM 2436 N N . LYS B 1 127 ? -2.736 -25.547 -12.062 1 92.75 127 LYS B N 1
ATOM 2437 C CA . LYS B 1 127 ? -3.307 -25.766 -13.391 1 92.75 127 LYS B CA 1
ATOM 2438 C C . LYS B 1 127 ? -4.32 -24.688 -13.742 1 92.75 127 LYS B C 1
ATOM 2440 O O . LYS B 1 127 ? -4.344 -24.188 -14.867 1 92.75 127 LYS B O 1
ATOM 2445 N N . ARG B 1 128 ? -5.121 -24.297 -12.828 1 90.75 128 ARG B N 1
ATOM 2446 C CA . ARG B 1 128 ? -6.195 -23.328 -13.031 1 90.75 128 ARG B CA 1
ATOM 2447 C C . ARG B 1 128 ? -5.645 -21.969 -13.445 1 90.75 128 ARG B C 1
ATOM 2449 O O . ARG B 1 128 ? -6.195 -21.312 -14.328 1 90.75 128 ARG B O 1
ATOM 2456 N N . PHE B 1 129 ? -4.547 -21.531 -12.766 1 90.25 129 PHE B N 1
ATOM 2457 C CA . PHE B 1 129 ? -4.059 -20.172 -12.984 1 90.25 129 PHE B CA 1
ATOM 2458 C C . PHE B 1 129 ? -2.848 -20.188 -13.914 1 90.25 129 PHE B C 1
ATOM 2460 O O . PHE B 1 129 ? -2.25 -19.125 -14.164 1 90.25 129 PHE B O 1
ATOM 2467 N N . SER B 1 130 ? -2.469 -21.328 -14.391 1 90.06 130 SER B N 1
ATOM 2468 C CA . SER B 1 130 ? -1.354 -21.422 -15.328 1 90.06 130 SER B CA 1
ATOM 2469 C C . SER B 1 130 ? -1.771 -20.984 -16.734 1 90.06 130 SER B C 1
ATOM 2471 O O . SER B 1 130 ? -2.104 -21.812 -17.578 1 90.06 130 SER B O 1
ATOM 2473 N N . THR B 1 131 ? -1.818 -19.734 -17.016 1 85.19 131 THR B N 1
ATOM 2474 C CA . THR B 1 131 ? -2.115 -19.188 -18.328 1 85.19 131 THR B CA 1
ATOM 2475 C C . THR B 1 131 ? -0.832 -18.781 -19.062 1 85.19 131 THR B C 1
ATOM 2477 O O . THR B 1 131 ? 0.195 -18.547 -18.422 1 85.19 131 THR B O 1
ATOM 2480 N N . PRO B 1 132 ? -0.922 -18.797 -20.391 1 82.88 132 PRO B N 1
ATOM 2481 C CA . PRO B 1 132 ? 0.257 -18.328 -21.109 1 82.88 132 PRO B CA 1
ATOM 2482 C C . PRO B 1 132 ? 0.713 -16.938 -20.656 1 82.88 132 PRO B C 1
ATOM 2484 O O . PRO B 1 132 ? 1.916 -16.688 -20.547 1 82.88 132 PRO B O 1
ATOM 2487 N N . GLU B 1 133 ? -0.215 -16.141 -20.422 1 76.44 133 GLU B N 1
ATOM 2488 C CA . GLU B 1 133 ? 0.108 -14.797 -19.953 1 76.44 133 GLU B CA 1
ATOM 2489 C C . GLU B 1 133 ? 0.828 -14.828 -18.609 1 76.44 133 GLU B C 1
ATOM 2491 O O . GLU B 1 133 ? 1.86 -14.18 -18.438 1 76.44 133 GLU B O 1
ATOM 2496 N N . ALA B 1 134 ? 0.334 -15.547 -17.703 1 79.94 134 ALA B N 1
ATOM 2497 C CA . ALA B 1 134 ? 0.933 -15.648 -16.375 1 79.94 134 ALA B CA 1
ATOM 2498 C C . ALA B 1 134 ? 2.318 -16.281 -16.438 1 79.94 134 ALA B C 1
ATOM 2500 O O . ALA B 1 134 ? 3.246 -15.852 -15.758 1 79.94 134 ALA B O 1
ATOM 2501 N N . MET B 1 135 ? 2.477 -17.203 -17.312 1 84.12 135 MET B N 1
ATOM 2502 C CA . MET B 1 135 ? 3.717 -17.969 -17.359 1 84.12 135 MET B CA 1
ATOM 2503 C C . MET B 1 135 ? 4.781 -17.25 -18.172 1 84.12 135 MET B C 1
ATOM 2505 O O . MET B 1 135 ? 5.969 -17.547 -18.062 1 84.12 135 MET B O 1
ATOM 2509 N N . SER B 1 136 ? 4.359 -16.312 -18.938 1 78.06 136 SER B N 1
ATOM 2510 C CA . SER B 1 136 ? 5.32 -15.531 -19.719 1 78.06 136 SER B CA 1
ATOM 2511 C C . SER B 1 136 ? 6.285 -14.773 -18.812 1 78.06 136 SER B C 1
ATOM 2513 O O . SER B 1 136 ? 7.395 -14.43 -19.219 1 78.06 136 SER B O 1
ATOM 2515 N N . TRP B 1 137 ? 5.84 -14.625 -17.484 1 75.94 137 TRP B N 1
ATOM 2516 C CA . TRP B 1 137 ? 6.672 -13.938 -16.5 1 75.94 137 TRP B CA 1
ATOM 2517 C C . TRP B 1 137 ? 7.77 -14.859 -15.977 1 75.94 137 TRP B C 1
ATOM 2519 O O . TRP B 1 137 ? 8.711 -14.406 -15.312 1 75.94 137 TRP B O 1
ATOM 2529 N N . PHE B 1 138 ? 7.688 -16.047 -16.297 1 83.31 138 PHE B N 1
ATOM 2530 C CA . PHE B 1 138 ? 8.609 -17.078 -15.82 1 83.31 138 PHE B CA 1
ATOM 2531 C C . PHE B 1 138 ? 9.086 -17.953 -16.969 1 83.31 138 PHE B C 1
ATOM 2533 O O . PHE B 1 138 ? 8.797 -19.141 -17 1 83.31 138 PHE B O 1
ATOM 2540 N N . PRO B 1 139 ? 9.969 -17.406 -17.766 1 79.5 139 PRO B N 1
ATOM 2541 C CA . PRO B 1 139 ? 10.297 -18.047 -19.047 1 79.5 139 PRO B CA 1
ATOM 2542 C C . PRO B 1 139 ? 11.227 -19.234 -18.891 1 79.5 139 PRO B C 1
ATOM 2544 O O . PRO B 1 139 ? 11.32 -20.078 -19.781 1 79.5 139 PRO B O 1
ATOM 2547 N N . ASP B 1 140 ? 11.953 -19.359 -17.828 1 84.81 140 ASP B N 1
ATOM 2548 C CA . ASP B 1 140 ? 12.891 -20.469 -17.641 1 84.81 140 ASP B CA 1
ATOM 2549 C C . ASP B 1 140 ? 12.188 -21.688 -17.062 1 84.81 140 ASP B C 1
ATOM 2551 O O . ASP B 1 140 ? 11.82 -21.703 -15.883 1 84.81 140 ASP B O 1
ATOM 2555 N N . PRO B 1 141 ? 12.039 -22.688 -17.844 1 87.56 141 PRO B N 1
ATOM 2556 C CA . PRO B 1 141 ? 11.352 -23.891 -17.359 1 87.56 141 PRO B CA 1
ATOM 2557 C C . PRO B 1 141 ? 12.094 -24.562 -16.219 1 87.56 141 PRO B C 1
ATOM 2559 O O . PRO B 1 141 ? 11.5 -25.344 -15.469 1 87.56 141 PRO B O 1
ATOM 2562 N N . GLN B 1 142 ? 13.398 -24.25 -16.016 1 91.25 142 GLN B N 1
ATOM 2563 C CA . GLN B 1 142 ? 14.18 -24.828 -14.922 1 91.25 142 GLN B CA 1
ATOM 2564 C C . GLN B 1 142 ? 13.938 -24.078 -13.609 1 91.25 142 GLN B C 1
ATOM 2566 O O . GLN B 1 142 ? 14.328 -24.547 -12.539 1 91.25 142 GLN B O 1
ATOM 2571 N N . GLU B 1 143 ? 13.297 -22.969 -13.75 1 89.94 143 GLU B N 1
ATOM 2572 C CA . GLU B 1 143 ? 12.945 -22.156 -12.586 1 89.94 143 GLU B CA 1
ATOM 2573 C C . GLU B 1 143 ? 11.461 -21.781 -12.602 1 89.94 143 GLU B C 1
ATOM 2575 O O . GLU B 1 143 ? 11.109 -20.609 -12.656 1 89.94 143 GLU B O 1
ATOM 2580 N N . PRO B 1 144 ? 10.641 -22.938 -12.555 1 90.81 144 PRO B N 1
ATOM 2581 C CA . PRO B 1 144 ? 9.211 -22.625 -12.531 1 90.81 144 PRO B CA 1
ATOM 2582 C C . PRO B 1 144 ? 8.82 -21.734 -11.344 1 90.81 144 PRO B C 1
ATOM 2584 O O . PRO B 1 144 ? 9.492 -21.75 -10.312 1 90.81 144 PRO B O 1
ATOM 2587 N N . PRO B 1 145 ? 7.75 -21 -11.477 1 92.25 145 PRO B N 1
ATOM 2588 C CA . PRO B 1 145 ? 7.363 -20.125 -10.367 1 92.25 145 PRO B CA 1
ATOM 2589 C C . PRO B 1 145 ? 6.84 -20.906 -9.164 1 92.25 145 PRO B C 1
ATOM 2591 O O . PRO B 1 145 ? 6.41 -22.047 -9.305 1 92.25 145 PRO B O 1
ATOM 2594 N N . VAL B 1 146 ? 6.957 -20.172 -8.031 1 93.62 146 VAL B N 1
ATOM 2595 C CA . VAL B 1 146 ? 6.398 -20.656 -6.77 1 93.62 146 VAL B CA 1
ATOM 2596 C C . VAL B 1 146 ? 4.961 -20.172 -6.621 1 93.62 146 VAL B C 1
ATOM 2598 O O . VAL B 1 146 ? 4.664 -19 -6.906 1 93.62 146 VAL B O 1
ATOM 2601 N N . LEU B 1 147 ? 4.066 -21.094 -6.312 1 95.06 147 LEU B N 1
ATOM 2602 C CA . LEU B 1 147 ? 2.689 -20.719 -6.023 1 95.06 147 LEU B CA 1
ATOM 2603 C C . LEU B 1 147 ? 2.52 -20.359 -4.547 1 95.06 147 LEU B C 1
ATOM 2605 O O . LEU B 1 147 ? 2.916 -21.141 -3.672 1 95.06 147 LEU B O 1
ATOM 2609 N N . LEU B 1 148 ? 1.949 -19.172 -4.328 1 95.69 148 LEU B N 1
ATOM 2610 C CA . LEU B 1 148 ? 1.704 -18.719 -2.967 1 95.69 148 LEU B CA 1
ATOM 2611 C C . LEU B 1 148 ? 0.208 -18.609 -2.691 1 95.69 148 LEU B C 1
ATOM 2613 O O . LEU B 1 148 ? -0.553 -18.156 -3.553 1 95.69 148 LEU B O 1
ATOM 2617 N N . ARG B 1 149 ? -0.132 -19.031 -1.526 1 95.69 149 ARG B N 1
ATOM 2618 C CA . ARG B 1 149 ? -1.505 -18.922 -1.044 1 95.69 149 ARG B CA 1
ATOM 2619 C C . ARG B 1 149 ? -1.606 -17.906 0.087 1 95.69 149 ARG B C 1
ATOM 2621 O O . ARG B 1 149 ? -0.845 -17.969 1.055 1 95.69 149 ARG B O 1
ATOM 2628 N N . PHE B 1 150 ? -2.477 -16.953 -0.01 1 95.44 150 PHE B N 1
ATOM 2629 C CA . PHE B 1 150 ? -2.768 -15.969 1.021 1 95.44 150 PHE B CA 1
ATOM 2630 C C . PHE B 1 150 ? -4.191 -16.141 1.541 1 95.44 150 PHE B C 1
ATOM 2632 O O . PHE B 1 150 ? -5.152 -16 0.784 1 95.44 150 PHE B O 1
ATOM 2639 N N . ASP B 1 151 ? -4.305 -16.422 2.848 1 92.81 151 ASP B N 1
ATOM 2640 C CA . ASP B 1 151 ? -5.586 -16.531 3.533 1 92.81 151 ASP B CA 1
ATOM 2641 C C . ASP B 1 151 ? -5.883 -15.281 4.348 1 92.81 151 ASP B C 1
ATOM 2643 O O . ASP B 1 151 ? -5.27 -15.055 5.395 1 92.81 151 ASP B O 1
ATOM 2647 N N . PRO B 1 152 ? -6.859 -14.469 3.82 1 92.94 152 PRO B N 1
ATOM 2648 C CA . PRO B 1 152 ? -7.191 -13.266 4.586 1 92.94 152 PRO B CA 1
ATOM 2649 C C . PRO B 1 152 ? -7.801 -13.578 5.949 1 92.94 152 PRO B C 1
ATOM 2651 O O . PRO B 1 152 ? -8.586 -14.523 6.074 1 92.94 152 PRO B O 1
ATOM 2654 N N . ALA B 1 153 ? -7.395 -12.867 6.992 1 90.5 153 ALA B N 1
ATOM 2655 C CA . ALA B 1 153 ? -7.977 -12.945 8.328 1 90.5 153 ALA B CA 1
ATOM 2656 C C . ALA B 1 153 ? -8.93 -11.781 8.586 1 90.5 153 ALA B C 1
ATOM 2658 O O . ALA B 1 153 ? -10.031 -11.977 9.102 1 90.5 153 ALA B O 1
ATOM 2659 N N . ASP B 1 154 ? -8.547 -10.609 8.242 1 88.69 154 ASP B N 1
ATOM 2660 C CA . ASP B 1 154 ? -9.375 -9.414 8.375 1 88.69 154 ASP B CA 1
ATOM 2661 C C . ASP B 1 154 ? -8.93 -8.32 7.406 1 88.69 154 ASP B C 1
ATOM 2663 O O . ASP B 1 154 ? -7.875 -8.438 6.777 1 88.69 154 ASP B O 1
ATOM 2667 N N . ALA B 1 155 ? -9.812 -7.363 7.219 1 90.56 155 ALA B N 1
ATOM 2668 C CA . ALA B 1 155 ? -9.539 -6.238 6.332 1 90.56 155 ALA B CA 1
ATOM 2669 C C . ALA B 1 155 ? -10.086 -4.938 6.906 1 90.56 155 ALA B C 1
ATOM 2671 O O . ALA B 1 155 ? -11.125 -4.938 7.574 1 90.56 155 ALA B O 1
ATOM 2672 N N . GLU B 1 156 ? -9.328 -3.902 6.77 1 88.44 156 GLU B N 1
ATOM 2673 C CA . GLU B 1 156 ? -9.828 -2.537 6.91 1 88.44 156 GLU B CA 1
ATOM 2674 C C . GLU B 1 156 ? -9.961 -1.856 5.551 1 88.44 156 GLU B C 1
ATOM 2676 O O . GLU B 1 156 ? -9.031 -1.882 4.746 1 88.44 156 GLU B O 1
ATOM 2681 N N . ILE B 1 157 ? -11.148 -1.323 5.266 1 88.38 157 ILE B N 1
ATOM 2682 C CA . ILE B 1 157 ? -11.469 -0.741 3.969 1 88.38 157 ILE B CA 1
ATOM 2683 C C . ILE B 1 157 ? -11.898 0.715 4.148 1 88.38 157 ILE B C 1
ATOM 2685 O O . ILE B 1 157 ? -12.781 1.014 4.953 1 88.38 157 ILE B O 1
ATOM 2689 N N . TRP B 1 158 ? -11.18 1.599 3.482 1 86.56 158 TRP B N 1
ATOM 2690 C CA . TRP B 1 158 ? -11.508 3.02 3.467 1 86.56 158 TRP B CA 1
ATOM 2691 C C . TRP B 1 158 ? -12.125 3.42 2.133 1 86.56 158 TRP B C 1
ATOM 2693 O O . TRP B 1 158 ? -11.539 3.188 1.072 1 86.56 158 TRP B O 1
ATOM 2703 N N . ASN B 1 159 ? -13.281 3.891 2.125 1 82.44 159 ASN B N 1
ATOM 2704 C CA . ASN B 1 159 ? -13.953 4.414 0.941 1 82.44 159 ASN B CA 1
ATOM 2705 C C . ASN B 1 159 ? -13.867 5.938 0.873 1 82.44 159 ASN B C 1
ATOM 2707 O O . ASN B 1 159 ? -14.352 6.633 1.769 1 82.44 159 ASN B O 1
ATOM 2711 N N . ALA B 1 160 ? -13.07 6.461 -0.128 1 70.44 160 ALA B N 1
ATOM 2712 C CA . ALA B 1 160 ? -12.844 7.898 -0.259 1 70.44 160 ALA B CA 1
ATOM 2713 C C . ALA B 1 160 ? -14.102 8.609 -0.761 1 70.44 160 ALA B C 1
ATOM 2715 O O . ALA B 1 160 ? -14.211 9.828 -0.654 1 70.44 160 ALA B O 1
ATOM 2716 N N . ASP B 1 161 ? -14.961 7.984 -1.67 1 56.66 161 ASP B N 1
ATOM 2717 C CA . ASP B 1 161 ? -16.172 8.664 -2.129 1 56.66 161 ASP B CA 1
ATOM 2718 C C . ASP B 1 161 ? -16.891 9.352 -0.97 1 56.66 161 ASP B C 1
ATOM 2720 O O . ASP B 1 161 ? -17.5 10.398 -1.15 1 56.66 161 ASP B O 1
ATOM 2724 N N . PHE B 1 162 ? -16.859 8.781 0.017 1 44.62 162 PHE B N 1
ATOM 2725 C CA . PHE B 1 162 ? -17.719 9.336 1.062 1 44.62 162 PHE B CA 1
ATOM 2726 C C . PHE B 1 162 ? -17.109 10.617 1.626 1 44.62 162 PHE B C 1
ATOM 2728 O O . PHE B 1 162 ? -17.797 11.406 2.277 1 44.62 162 PHE B O 1
ATOM 2735 N N . SER B 1 163 ? -15.82 10.758 1.527 1 44.56 163 SER B N 1
ATOM 2736 C CA . SER B 1 163 ? -15.273 12.008 2.055 1 44.56 163 SER B CA 1
ATOM 2737 C C . SER B 1 163 ? -15.938 13.219 1.404 1 44.56 163 SER B C 1
ATOM 2739 O O . SER B 1 163 ? -16.219 14.211 2.076 1 44.56 163 SER B O 1
ATOM 2741 N N . PHE B 1 164 ? -16.141 13.195 -0.016 1 43.25 164 PHE B N 1
ATOM 2742 C CA . PHE B 1 164 ? -16.812 14.32 -0.641 1 43.25 164 PHE B CA 1
ATOM 2743 C C . PHE B 1 164 ? -18.234 14.469 -0.082 1 43.25 164 PHE B C 1
ATOM 2745 O O . PHE B 1 164 ? -18.672 15.586 0.202 1 43.25 164 PHE B O 1
ATOM 2752 N N . VAL B 1 165 ? -18.859 13.461 -0.067 1 43.53 165 VAL B N 1
ATOM 2753 C CA . VAL B 1 165 ? -20.219 13.602 0.429 1 43.53 165 VAL B CA 1
ATOM 2754 C C . VAL B 1 165 ? -20.203 14.195 1.835 1 43.53 165 VAL B C 1
ATOM 2756 O O . VAL B 1 165 ? -21.016 15.055 2.162 1 43.53 165 VAL B O 1
ATOM 2759 N N . ASP B 1 166 ? -19.234 13.75 2.557 1 45.62 166 ASP B N 1
ATOM 2760 C CA . ASP B 1 166 ? -19.203 14.297 3.912 1 45.62 166 ASP B CA 1
ATOM 2761 C C . ASP B 1 166 ? -18.75 15.75 3.912 1 45.62 166 ASP B C 1
ATOM 2763 O O . ASP B 1 166 ? -19.281 16.578 4.66 1 45.62 166 ASP B O 1
ATOM 2767 N N . GLY B 1 167 ? -17.766 16.047 3.055 1 44.19 167 GLY B N 1
ATOM 2768 C CA . GLY B 1 167 ? -17.453 17.453 2.91 1 44.19 167 GLY B CA 1
ATOM 2769 C C . GLY B 1 167 ? -18.672 18.297 2.547 1 44.19 167 GLY B C 1
ATOM 2770 O O . GLY B 1 167 ? -18.906 19.344 3.148 1 44.19 167 GLY B O 1
ATOM 2771 N N . VAL B 1 168 ? -19.406 17.812 1.532 1 45.47 168 VAL B N 1
ATOM 2772 C CA . VAL B 1 168 ? -20.594 18.562 1.154 1 45.47 168 VAL B CA 1
ATOM 2773 C C . VAL B 1 168 ? -21.562 18.609 2.332 1 45.47 168 VAL B C 1
ATOM 2775 O O . VAL B 1 168 ? -22.188 19.641 2.592 1 45.47 168 VAL B O 1
ATOM 2778 N N . LYS B 1 169 ? -21.688 17.531 2.982 1 46.72 169 LYS B N 1
ATOM 2779 C CA . LYS B 1 169 ? -22.609 17.578 4.113 1 46.72 169 LYS B CA 1
ATOM 2780 C C . LYS B 1 169 ? -22.094 18.5 5.207 1 46.72 169 LYS B C 1
ATOM 2782 O O . LYS B 1 169 ? -22.875 19.203 5.859 1 46.72 169 LYS B O 1
ATOM 2787 N N . LEU B 1 170 ? -20.75 18.422 5.332 1 44.44 170 LEU B N 1
ATOM 2788 C CA . LEU B 1 170 ? -20.219 19.406 6.262 1 44.44 170 LEU B CA 1
ATOM 2789 C C . LEU B 1 170 ? -20.516 20.828 5.785 1 44.44 170 LEU B C 1
ATOM 2791 O O . LEU B 1 170 ? -20.875 21.688 6.586 1 44.44 170 LEU B O 1
ATOM 2795 N N . LEU B 1 171 ? -20.422 21.062 4.586 1 44.47 171 LEU B N 1
ATOM 2796 C CA . LEU B 1 171 ? -20.828 22.375 4.098 1 44.47 171 LEU B CA 1
ATOM 2797 C C . LEU B 1 171 ? -22.297 22.625 4.359 1 44.47 171 LEU B C 1
ATOM 2799 O O . LEU B 1 171 ? -22.703 23.75 4.68 1 44.47 171 LEU B O 1
ATOM 2803 N N . LEU B 1 172 ? -23.125 21.656 4.184 1 48.31 172 LEU B N 1
ATOM 2804 C CA . LEU B 1 172 ? -24.562 21.891 4.328 1 48.31 172 LEU B CA 1
ATOM 2805 C C . LEU B 1 172 ? -24.984 21.781 5.789 1 48.31 172 LEU B C 1
ATOM 2807 O O . LEU B 1 172 ? -26.156 21.953 6.113 1 48.31 172 LEU B O 1
ATOM 2811 N N . GLY B 1 173 ? -24.219 21.719 6.77 1 42.78 173 GLY B N 1
ATOM 2812 C CA . GLY B 1 173 ? -24.547 21.844 8.18 1 42.78 173 GLY B CA 1
ATOM 2813 C C . GLY B 1 173 ? -24.953 20.531 8.82 1 42.78 173 GLY B C 1
ATOM 2814 O O . GLY B 1 173 ? -25.594 20.516 9.875 1 42.78 173 GLY B O 1
ATOM 2815 N N . ALA B 1 174 ? -25.141 19.438 8.102 1 43.69 174 ALA B N 1
ATOM 2816 C CA . ALA B 1 174 ? -25.562 18.219 8.781 1 43.69 174 ALA B CA 1
ATOM 2817 C C . ALA B 1 174 ? -24.453 17.688 9.695 1 43.69 174 ALA B C 1
ATOM 2819 O O . ALA B 1 174 ? -23.266 17.938 9.461 1 43.69 174 ALA B O 1
ATOM 2820 N N . LYS B 1 175 ? -24.859 17.359 10.992 1 43.75 175 LYS B N 1
ATOM 2821 C CA . LYS B 1 175 ? -23.953 17.016 12.086 1 43.75 175 LYS B CA 1
ATOM 2822 C C . LYS B 1 175 ? -22.766 16.188 11.586 1 43.75 175 LYS B C 1
ATOM 2824 O O . LYS B 1 175 ? -22.953 15.211 10.859 1 43.75 175 LYS B O 1
ATOM 2829 N N . ALA B 1 176 ? -21.594 16.781 11.352 1 41.59 176 ALA B N 1
ATOM 2830 C CA . ALA B 1 176 ? -20.234 16.438 10.914 1 41.59 176 ALA B CA 1
ATOM 2831 C C . ALA B 1 176 ? -19.828 15.062 11.414 1 41.59 176 ALA B C 1
ATOM 2833 O O . ALA B 1 176 ? -19.031 14.375 10.773 1 41.59 176 ALA B O 1
ATOM 2834 N N . GLU B 1 177 ? -20.344 14.758 12.555 1 40.62 177 GLU B N 1
ATOM 2835 C CA . GLU B 1 177 ? -19.859 13.562 13.242 1 40.62 177 GLU B CA 1
ATOM 2836 C C . GLU B 1 177 ? -20.031 12.32 12.367 1 40.62 177 GLU B C 1
ATOM 2838 O O . GLU B 1 177 ? -19.156 11.445 12.367 1 40.62 177 GLU B O 1
ATOM 2843 N N . ASP B 1 178 ? -21.281 12.141 11.844 1 39.56 178 ASP B N 1
ATOM 2844 C CA . ASP B 1 178 ? -21.688 10.914 11.164 1 39.56 178 ASP B CA 1
ATOM 2845 C C . ASP B 1 178 ? -21.016 10.805 9.789 1 39.56 178 ASP B C 1
ATOM 2847 O O . ASP B 1 178 ? -20.859 9.703 9.266 1 39.56 178 ASP B O 1
ATOM 2851 N N . THR B 1 179 ? -20.781 11.906 9.125 1 38.16 179 THR B N 1
ATOM 2852 C CA . THR B 1 179 ? -20.5 12.039 7.695 1 38.16 179 THR B CA 1
ATOM 2853 C C . THR B 1 179 ? -19 11.922 7.43 1 38.16 179 THR B C 1
ATOM 2855 O O . THR B 1 179 ? -18.578 11.617 6.309 1 38.16 179 THR B O 1
ATOM 2858 N N . LEU B 1 180 ? -18.156 12.633 8.273 1 40.28 180 LEU B N 1
ATOM 2859 C CA . LEU B 1 180 ? -16.734 12.852 7.977 1 40.28 180 LEU B CA 1
ATOM 2860 C C . LEU B 1 180 ? -16 11.516 7.844 1 40.28 180 LEU B C 1
ATOM 2862 O O . LEU B 1 180 ? -14.852 11.477 7.398 1 40.28 180 LEU B O 1
ATOM 2866 N N . ALA B 1 181 ? -16.469 10.484 8.57 1 41.34 181 ALA B N 1
ATOM 2867 C CA . ALA B 1 181 ? -15.562 9.367 8.812 1 41.34 181 ALA B CA 1
ATOM 2868 C C . ALA B 1 181 ? -15.445 8.477 7.574 1 41.34 181 ALA B C 1
ATOM 2870 O O . ALA B 1 181 ? -16.453 8.07 6.996 1 41.34 181 ALA B O 1
ATOM 2871 N N . ALA B 1 182 ? -14.484 8.766 6.652 1 49.75 182 ALA B N 1
ATOM 2872 C CA . ALA B 1 182 ? -14.234 7.637 5.762 1 49.75 182 ALA B CA 1
ATOM 2873 C C . ALA B 1 182 ? -14.836 6.352 6.328 1 49.75 182 ALA B C 1
ATOM 2875 O O . ALA B 1 182 ? -14.727 6.086 7.527 1 49.75 182 ALA B O 1
ATOM 2876 N N . LYS B 1 183 ? -15.984 5.918 5.652 1 59.66 183 LYS B N 1
ATOM 2877 C CA . LYS B 1 183 ? -16.484 4.637 6.125 1 59.66 183 LYS B CA 1
ATOM 2878 C C . LYS B 1 183 ? -15.398 3.574 6.121 1 59.66 183 LYS B C 1
ATOM 2880 O O . LYS B 1 183 ? -14.734 3.355 5.102 1 59.66 183 LYS B O 1
ATOM 2885 N N . VAL B 1 184 ? -14.844 3.555 7.289 1 63.62 184 VAL B N 1
ATOM 2886 C CA . VAL B 1 184 ? -13.922 2.436 7.461 1 63.62 184 VAL B CA 1
ATOM 2887 C C . VAL B 1 184 ? -14.711 1.171 7.809 1 63.62 184 VAL B C 1
ATOM 2889 O O . VAL B 1 184 ? -15.484 1.156 8.766 1 63.62 184 VAL B O 1
ATOM 2892 N N . ALA B 1 185 ? -14.758 0.335 6.785 1 68.94 185 ALA B N 1
ATOM 2893 C CA . ALA B 1 185 ? -15.297 -0.987 7.094 1 68.94 185 ALA B CA 1
ATOM 2894 C C . ALA B 1 185 ? -14.219 -1.901 7.66 1 68.94 185 ALA B C 1
ATOM 2896 O O . ALA B 1 185 ? -13.07 -1.871 7.211 1 68.94 185 ALA B O 1
ATOM 2897 N N . LYS B 1 186 ? -14.594 -2.529 8.703 1 70.25 186 LYS B N 1
ATOM 2898 C CA . LYS B 1 186 ? -13.758 -3.598 9.242 1 70.25 186 LYS B CA 1
ATOM 2899 C C . LYS B 1 186 ? -14.391 -4.965 9.008 1 70.25 186 LYS B C 1
ATOM 2901 O O . LYS B 1 186 ? -15.547 -5.191 9.391 1 70.25 186 LYS B O 1
ATOM 2906 N N . ILE B 1 187 ? -13.641 -5.754 8.297 1 74.38 187 ILE B N 1
ATOM 2907 C CA . ILE B 1 187 ? -14.125 -7.078 7.934 1 74.38 187 ILE B CA 1
ATOM 2908 C C . ILE B 1 187 ? -13.305 -8.148 8.648 1 74.38 187 ILE B C 1
ATOM 2910 O O . ILE B 1 187 ? -12.078 -8.039 8.727 1 74.38 187 ILE B O 1
ATOM 2914 N N . ALA B 1 188 ? -13.977 -9.156 9.25 1 69.31 188 ALA B N 1
ATOM 2915 C CA . ALA B 1 188 ? -13.328 -10.367 9.758 1 69.31 188 ALA B CA 1
ATOM 2916 C C . ALA B 1 188 ? -13.711 -11.586 8.922 1 69.31 188 ALA B C 1
ATOM 2918 O O . ALA B 1 188 ? -14.891 -11.812 8.648 1 69.31 188 ALA B O 1
ATOM 2919 N N . TYR B 1 189 ? -12.719 -12.281 8.43 1 77.56 189 TYR B N 1
ATOM 2920 C CA . TYR B 1 189 ? -12.992 -13.461 7.613 1 77.56 189 TYR B CA 1
ATOM 2921 C C . TYR B 1 189 ? -12.867 -14.734 8.438 1 77.56 189 TYR B C 1
ATOM 2923 O O . TYR B 1 189 ? -12.094 -14.789 9.398 1 77.56 189 TYR B O 1
#

Sequence (378 aa):
MTKGGADLSAPFHVIRRQEDHPMNETDETLNRTLWGLVTSERTVMLSLNAADALPRPMTALIEPGTDEKVNPVAWFYAGQNDPLVTELRQSGAANAPAFFTFTSRDHHLFATVRGAIAVSDDAAIRKRFSTPEAMSWFPDPQEPPVLLRFDPADAEIWNADFSFVDGVKLLLGAKAEDTLAAKVAKIAYMTKGGADLSAPFHVIRRQEDHPMNETDETLNRTLWGLVTSERTVMLSLNAADALPRPMTALIEPGTDEKVNPVAWFYAGQNDPLVTELRQSGAANAPAFFTFTSRDHHLFATVRGAIAVSDDAAIRKRFSTPEAMSWFPDPQEPPVLLRFDPADAEIWNADFSFVDGVKLLLGAKAEDTLAAKVAKIAY

Organism: NCBI:txid2306993

pLDDT: mean 75.31, std 21.46, range [20.98, 97.25]

InterPro domains:
  IPR012349 FMN-binding split barrel [G3DSA:2.30.110.10] (24-174)
  IPR038725 General stress protein, FMN-binding split barrel domain [PF16242] (32-165)